Protein AF-A0A371HQR7-F1 (afdb_monomer_lite)

Foldseek 3Di:
DDDDDPDDDPDPDPPPPQQQQPQEPVPRDTRDYVVPDPVVVVVVVVVVVVVVVVVVVVVVVPPVPPDDPPVPPPPPPDDDDDDDDDDCPVVVVVVVVVVVVVVVVVVVVVVVVVVVVVVVVVVVVVVVVVVVVVVVVVVVVVVVVVVVVVVVVVVVVVVVCCVVVVVVVVVVVVVVVVVVVVVVVVVVVVVPDPPPDPPPDPDDDDDDDDDPPPPPDDDDDPVVPPDDDDDPDD

InterPro domains:
  IPR001878 Zinc finger, CCHC-type [PF00098] (23-39)
  IPR001878 Zinc finger, CCHC-type [PS50158] (24-39)
  IPR001878 Zinc finger, CCHC-type [SM00343] (23-39)
  IPR036875 Zinc finger, CCHC-type superfamily [SSF57756] (15-45)

Radius of gyration: 57.6 Å; chains: 1; bounding box: 99×55×179 Å

pLDDT: mean 71.67, std 20.22, range [35.31, 98.38]

Structure (mmCIF, N/CA/C/O backbone):
data_AF-A0A371HQR7-F1
#
_entry.id   AF-A0A371HQR7-F1
#
loop_
_atom_site.group_PDB
_atom_site.id
_atom_site.type_symbol
_atom_site.label_atom_id
_atom_site.label_alt_id
_atom_site.label_comp_id
_atom_site.label_asym_id
_atom_site.label_entity_id
_atom_site.label_seq_id
_atom_site.pdbx_PDB_ins_code
_atom_site.Cartn_x
_atom_site.Cartn_y
_atom_site.Cartn_z
_atom_site.occupancy
_atom_site.B_iso_or_equiv
_atom_site.auth_seq_id
_atom_site.auth_comp_id
_atom_site.auth_asym_id
_atom_site.auth_atom_id
_atom_site.pdbx_PDB_model_num
ATOM 1 N N . MET A 1 1 ? 20.354 37.323 -38.228 1.00 37.28 1 MET A N 1
ATOM 2 C CA . MET A 1 1 ? 21.566 36.665 -37.708 1.00 37.28 1 MET A CA 1
ATOM 3 C C . MET A 1 1 ? 21.045 35.669 -36.701 1.00 37.28 1 MET A C 1
ATOM 5 O O . MET A 1 1 ? 20.590 36.078 -35.644 1.00 37.28 1 MET A O 1
ATOM 9 N N . GLU A 1 2 ? 20.887 34.430 -37.150 1.00 35.31 2 GLU A N 1
ATOM 10 C CA . GLU A 1 2 ? 20.323 33.328 -36.372 1.00 35.31 2 GLU A CA 1
ATOM 11 C C . GLU A 1 2 ? 21.482 32.410 -35.996 1.00 35.31 2 GLU A C 1
ATOM 13 O O . GLU A 1 2 ? 22.234 32.001 -36.882 1.00 35.31 2 GLU A O 1
ATOM 18 N N . ASP A 1 3 ? 21.626 32.127 -34.701 1.00 41.78 3 ASP A N 1
ATOM 19 C CA . ASP A 1 3 ? 22.526 31.095 -34.192 1.00 41.78 3 ASP A CA 1
ATOM 20 C C . ASP A 1 3 ? 21.729 29.792 -33.979 1.00 41.78 3 ASP A C 1
ATOM 22 O O . ASP A 1 3 ? 20.646 29.839 -33.381 1.00 41.78 3 ASP A O 1
ATOM 26 N N . PRO A 1 4 ? 22.216 28.630 -34.462 1.00 54.72 4 PRO A N 1
ATOM 27 C CA . PRO A 1 4 ? 21.464 27.387 -34.496 1.00 54.72 4 PRO A CA 1
ATOM 28 C C . PRO A 1 4 ? 21.965 26.429 -33.411 1.00 54.72 4 PRO A C 1
ATOM 30 O O . PRO A 1 4 ? 22.827 25.602 -33.672 1.00 54.72 4 PRO A O 1
ATOM 33 N N . ASP A 1 5 ? 21.433 26.514 -32.195 1.00 45.81 5 ASP A N 1
ATOM 34 C CA . ASP A 1 5 ? 21.379 25.333 -31.324 1.00 45.81 5 ASP A CA 1
ATOM 35 C C . ASP A 1 5 ? 20.397 25.549 -30.169 1.00 45.81 5 ASP A C 1
ATOM 37 O O . ASP A 1 5 ? 20.661 26.234 -29.179 1.00 45.81 5 ASP A O 1
ATOM 41 N N . GLY A 1 6 ? 19.209 24.962 -30.322 1.00 53.94 6 GLY A N 1
ATOM 42 C CA . GLY A 1 6 ? 18.125 24.978 -29.346 1.00 53.94 6 GLY A CA 1
ATOM 43 C C . GLY A 1 6 ? 18.426 24.096 -28.138 1.00 53.94 6 GLY A C 1
ATOM 44 O O . GLY A 1 6 ? 17.820 23.039 -27.970 1.00 53.94 6 GLY A O 1
ATOM 45 N N . ARG A 1 7 ? 19.338 24.541 -27.269 1.00 42.75 7 ARG A N 1
ATOM 46 C CA . ARG A 1 7 ? 19.639 23.881 -25.994 1.00 42.75 7 ARG A CA 1
ATOM 47 C C . ARG A 1 7 ? 19.102 24.711 -24.831 1.00 42.75 7 ARG A C 1
ATOM 49 O O . ARG A 1 7 ? 19.708 25.690 -24.411 1.00 42.75 7 ARG A O 1
ATOM 56 N N . VAL A 1 8 ? 17.952 24.304 -24.295 1.00 43.06 8 VAL A N 1
ATOM 57 C CA . VAL A 1 8 ? 17.432 24.830 -23.025 1.00 43.06 8 VAL A CA 1
ATOM 58 C C . VAL A 1 8 ? 18.213 24.180 -21.884 1.00 43.06 8 VAL A C 1
ATOM 60 O O . VAL A 1 8 ? 18.021 23.006 -21.570 1.00 43.06 8 VAL A O 1
ATOM 63 N N . THR A 1 9 ? 19.107 24.940 -21.260 1.00 40.62 9 THR A N 1
ATOM 64 C CA . THR A 1 9 ? 19.700 24.623 -19.960 1.00 40.62 9 THR A CA 1
ATOM 65 C C . THR A 1 9 ? 18.662 24.879 -18.866 1.00 40.62 9 THR A C 1
ATOM 67 O O . THR A 1 9 ? 18.277 26.016 -18.607 1.00 40.62 9 THR A O 1
ATOM 70 N N . ILE A 1 10 ? 18.177 23.821 -18.207 1.00 45.78 10 ILE A N 1
ATOM 71 C CA . ILE A 1 10 ? 17.377 23.965 -16.983 1.00 45.78 10 ILE A CA 1
ATOM 72 C C . ILE A 1 10 ? 18.353 24.126 -15.816 1.00 45.78 10 ILE A C 1
ATOM 74 O O . ILE A 1 10 ? 18.787 23.156 -15.196 1.00 45.78 10 ILE A O 1
ATOM 78 N N . GLU A 1 11 ? 18.717 25.374 -15.533 1.00 41.12 11 GLU A N 1
ATOM 79 C CA . GLU A 1 11 ? 19.330 25.753 -14.265 1.00 41.12 11 GLU A CA 1
ATOM 80 C C . GLU A 1 11 ? 18.273 25.659 -13.156 1.00 41.12 11 GLU A C 1
ATOM 82 O O . GLU A 1 11 ? 17.331 26.452 -13.084 1.00 41.12 11 GLU A O 1
ATOM 87 N N . ASN A 1 12 ? 18.428 24.673 -12.270 1.00 42.72 12 ASN A N 1
ATOM 88 C CA . ASN A 1 12 ? 17.653 24.561 -11.038 1.00 42.72 12 ASN A CA 1
ATOM 89 C C . ASN A 1 12 ? 18.088 25.648 -10.041 1.00 42.72 12 ASN A C 1
ATOM 91 O O . ASN A 1 12 ? 18.810 25.386 -9.081 1.00 42.72 12 ASN A O 1
ATOM 95 N N . SER A 1 13 ? 17.616 26.873 -10.259 1.00 41.25 13 SER A N 1
ATOM 96 C CA . SER A 1 13 ? 17.442 27.851 -9.186 1.00 41.25 13 SER A CA 1
ATOM 97 C C . SER A 1 13 ? 16.097 27.587 -8.493 1.00 41.25 13 SER A C 1
ATOM 99 O O . SER A 1 13 ? 15.128 27.209 -9.163 1.00 41.25 13 SER A O 1
ATOM 101 N N . PRO A 1 14 ? 15.974 27.760 -7.162 1.00 43.34 14 PRO A N 1
ATOM 102 C CA . PRO A 1 14 ? 14.679 27.716 -6.503 1.00 43.34 14 PRO A CA 1
ATOM 103 C C . PRO A 1 14 ? 13.919 28.979 -6.910 1.00 43.34 14 PRO A C 1
ATOM 105 O O . PRO A 1 14 ? 13.964 30.001 -6.229 1.00 43.34 14 PRO A O 1
ATOM 108 N N . GLN A 1 15 ? 13.248 28.922 -8.062 1.00 43.84 15 GLN A N 1
ATOM 109 C CA . GLN A 1 15 ? 12.326 29.963 -8.476 1.00 43.84 15 GLN A CA 1
ATOM 110 C C . GLN A 1 15 ? 11.307 30.135 -7.353 1.00 43.84 15 GLN A C 1
ATOM 112 O O . GLN A 1 15 ? 10.571 29.205 -7.006 1.00 43.84 15 GLN A O 1
ATOM 117 N N . VAL A 1 16 ? 11.279 31.333 -6.773 1.00 56.19 16 VAL A N 1
ATOM 118 C CA . VAL A 1 16 ? 10.179 31.800 -5.937 1.00 56.19 16 VAL A CA 1
ATOM 119 C C . VAL A 1 16 ? 8.967 31.847 -6.860 1.00 56.19 16 VAL A C 1
ATOM 121 O O . VAL A 1 16 ? 8.720 32.840 -7.535 1.00 56.19 16 VAL A O 1
ATOM 124 N N . LYS A 1 17 ? 8.273 30.710 -6.981 1.00 63.00 17 LYS A N 1
ATOM 125 C CA . LYS A 1 17 ? 7.063 30.592 -7.790 1.00 63.00 17 LYS A CA 1
ATOM 126 C C . LYS A 1 17 ? 6.093 31.637 -7.275 1.00 63.00 17 LYS A C 1
ATOM 128 O O . LYS A 1 17 ? 5.805 31.653 -6.078 1.00 63.00 17 LYS A O 1
ATOM 133 N N . ASP A 1 18 ? 5.637 32.505 -8.166 1.00 69.06 18 ASP A N 1
ATOM 134 C CA . ASP A 1 18 ? 4.692 33.558 -7.839 1.00 69.06 18 ASP A CA 1
ATOM 135 C C . ASP A 1 18 ? 3.416 32.931 -7.249 1.00 69.06 18 ASP A C 1
ATOM 137 O O . ASP A 1 18 ? 2.583 32.353 -7.947 1.00 69.06 18 ASP A O 1
ATOM 141 N N . LYS A 1 19 ? 3.300 32.970 -5.915 1.00 74.31 19 LYS A N 1
ATOM 142 C CA . LYS A 1 19 ? 2.174 32.380 -5.178 1.00 74.31 19 LYS A CA 1
ATOM 143 C C . LYS A 1 19 ? 0.913 33.243 -5.296 1.00 74.31 19 LYS A C 1
ATOM 145 O O . LYS A 1 19 ? -0.124 32.851 -4.760 1.00 74.31 19 LYS A O 1
ATOM 150 N N . SER A 1 20 ? 0.975 34.393 -5.979 1.00 72.88 20 SER A N 1
ATOM 151 C CA . SER A 1 20 ? -0.141 35.336 -6.136 1.00 72.88 20 SER A CA 1
ATOM 152 C C . SER A 1 20 ? -1.384 34.704 -6.774 1.00 72.88 20 SER A C 1
ATOM 154 O O . SER A 1 20 ? -2.501 35.104 -6.453 1.00 72.88 20 SER A O 1
ATOM 156 N N . GLN A 1 21 ? -1.214 33.663 -7.596 1.00 77.62 21 GLN A N 1
ATOM 157 C CA . GLN A 1 21 ? -2.313 32.927 -8.233 1.00 77.62 21 GLN A CA 1
ATOM 158 C C . GLN A 1 21 ? -2.814 31.720 -7.419 1.00 77.62 21 GLN A C 1
ATOM 160 O O . GLN A 1 21 ? -3.846 31.135 -7.745 1.00 77.62 21 GLN A O 1
ATOM 165 N N . VAL A 1 22 ? -2.115 31.323 -6.351 1.00 85.50 22 VAL A N 1
ATOM 166 C CA . VAL A 1 22 ? -2.488 30.150 -5.548 1.00 85.50 22 VAL A CA 1
ATOM 167 C C . VAL A 1 22 ? -3.607 30.521 -4.583 1.00 85.50 22 VAL A C 1
ATOM 169 O O . VAL A 1 22 ? -3.381 31.279 -3.641 1.00 85.50 22 VAL A O 1
ATOM 172 N N . VAL A 1 23 ? -4.798 29.949 -4.777 1.00 88.06 23 VAL A N 1
ATOM 173 C CA . VAL A 1 23 ? -5.938 30.100 -3.860 1.00 88.06 23 VAL A CA 1
ATOM 174 C C . VAL A 1 23 ? -5.928 28.989 -2.815 1.00 88.06 23 VAL A C 1
ATOM 176 O O . VAL A 1 23 ? -5.994 27.802 -3.130 1.00 88.06 23 VAL A O 1
ATOM 179 N N . CYS A 1 24 ? -5.890 29.368 -1.542 1.00 89.94 24 CYS A N 1
ATOM 180 C CA . CYS A 1 24 ? -6.036 28.437 -0.436 1.00 89.94 24 CYS A CA 1
ATOM 181 C C . CYS A 1 24 ? -7.485 27.944 -0.330 1.00 89.94 24 CYS A C 1
ATOM 183 O O . CYS A 1 24 ? -8.391 28.734 -0.074 1.00 89.94 24 CYS A O 1
ATOM 185 N N . TYR A 1 25 ? -7.704 26.634 -0.444 1.00 86.12 25 TYR A N 1
ATOM 186 C CA . TYR A 1 25 ? -9.041 26.030 -0.363 1.00 86.12 25 TYR A CA 1
ATOM 187 C C . TYR A 1 25 ? -9.740 26.209 0.998 1.00 86.12 25 TYR A C 1
ATOM 189 O O . TYR A 1 25 ? -10.965 26.241 1.041 1.00 86.12 25 TYR A O 1
ATOM 197 N N . GLU A 1 26 ? -8.990 26.378 2.095 1.00 86.44 26 GLU A N 1
ATOM 198 C CA . GLU A 1 26 ? -9.558 26.514 3.451 1.00 86.44 26 GLU A CA 1
ATOM 199 C C . GLU A 1 26 ? -10.088 27.923 3.740 1.00 86.44 26 GLU A C 1
ATOM 201 O O . GLU A 1 26 ? -11.159 28.092 4.315 1.00 86.44 26 GLU A O 1
ATOM 206 N N . CYS A 1 27 ? -9.349 28.965 3.342 1.00 88.50 27 CYS A N 1
ATOM 207 C CA . CYS A 1 27 ? -9.735 30.355 3.620 1.00 88.50 27 CYS A CA 1
ATOM 208 C C . CYS A 1 27 ? -10.154 31.152 2.379 1.00 88.50 27 CYS A C 1
ATOM 210 O O . CYS A 1 27 ? -10.529 32.316 2.509 1.00 88.50 27 CYS A O 1
ATOM 212 N N . LYS A 1 28 ? -10.080 30.538 1.190 1.00 87.69 28 LYS A N 1
ATOM 213 C CA . LYS A 1 28 ? -10.392 31.125 -0.124 1.00 87.69 28 LYS A CA 1
ATOM 214 C C . LYS A 1 28 ? -9.585 32.391 -0.457 1.00 87.69 28 LYS A C 1
ATOM 216 O O . LYS A 1 28 ? -10.016 33.202 -1.270 1.00 87.69 28 LYS A O 1
ATOM 221 N N . LYS A 1 29 ? -8.414 32.577 0.167 1.00 87.75 29 LYS A N 1
ATOM 222 C CA . LYS A 1 29 ? -7.501 33.705 -0.094 1.00 87.75 29 LYS A CA 1
ATOM 223 C C . LYS A 1 29 ? -6.323 33.271 -0.960 1.00 87.75 29 LYS A C 1
ATOM 225 O O . LYS A 1 29 ? -5.862 32.137 -0.853 1.00 87.75 29 LYS A O 1
ATOM 230 N N . HIS A 1 30 ? -5.836 34.200 -1.774 1.00 87.56 30 HIS A N 1
ATOM 231 C CA . HIS A 1 30 ? -4.667 34.013 -2.627 1.00 87.56 30 HIS A CA 1
ATOM 232 C C . HIS A 1 30 ? -3.356 34.071 -1.815 1.00 87.56 30 HIS A C 1
ATOM 234 O O . HIS A 1 30 ? -3.351 34.516 -0.661 1.00 87.56 30 HIS A O 1
ATOM 240 N N . GLY A 1 31 ? -2.236 33.650 -2.408 1.00 85.75 31 GLY A N 1
ATOM 241 C CA . GLY A 1 31 ? -0.891 33.903 -1.879 1.00 85.75 31 GLY A CA 1
ATOM 242 C C . GLY A 1 31 ? -0.274 32.789 -1.031 1.00 85.75 31 GLY A C 1
ATOM 243 O O . GLY A 1 31 ? 0.887 32.912 -0.648 1.00 85.75 31 GLY A O 1
ATOM 244 N N . HIS A 1 32 ? -1.004 31.713 -0.717 1.00 86.94 32 HIS A N 1
ATOM 245 C CA . HIS A 1 32 ? -0.480 30.617 0.105 1.00 86.94 32 HIS A CA 1
ATOM 246 C C . HIS A 1 32 ? -1.165 29.279 -0.180 1.00 86.94 32 HIS A C 1
ATOM 248 O O . HIS A 1 32 ? -2.336 29.212 -0.554 1.00 86.94 32 HIS A O 1
ATOM 254 N N . PHE A 1 33 ? -0.434 28.192 0.056 1.00 85.50 33 PHE A N 1
ATOM 255 C CA . PHE A 1 33 ? -0.979 26.840 -0.021 1.00 85.50 33 PHE A CA 1
ATOM 256 C C . PHE A 1 33 ? -1.755 26.474 1.247 1.00 85.50 33 PHE A C 1
ATOM 258 O O . PHE A 1 33 ? -1.547 27.058 2.310 1.00 85.50 33 PHE A O 1
ATOM 265 N N . LYS A 1 34 ? -2.607 25.442 1.164 1.00 83.12 34 LYS A N 1
ATOM 266 C CA . LYS A 1 34 ? -3.409 24.946 2.299 1.00 83.12 34 LYS A CA 1
ATOM 267 C C . LYS A 1 34 ? -2.574 24.767 3.573 1.00 83.12 34 LYS A C 1
ATOM 269 O O . LYS A 1 34 ? -2.989 25.241 4.619 1.00 83.12 34 LYS A O 1
ATOM 274 N N . TYR A 1 35 ? -1.384 24.169 3.493 1.00 81.44 35 TYR A N 1
ATOM 275 C CA . TYR A 1 35 ? -0.532 23.902 4.661 1.00 81.44 35 TYR A CA 1
ATOM 276 C C . TYR A 1 35 ? 0.083 25.162 5.312 1.00 81.44 35 TYR A C 1
ATOM 278 O O . TYR A 1 35 ? 0.460 25.106 6.481 1.00 81.44 35 TYR A O 1
ATOM 286 N N . GLU A 1 36 ? 0.140 26.288 4.593 1.00 84.25 36 GLU A N 1
ATOM 287 C CA . GLU A 1 36 ? 0.603 27.607 5.064 1.00 84.25 36 GLU A CA 1
ATOM 288 C C . GLU A 1 36 ? -0.555 28.468 5.613 1.00 84.25 36 GLU A C 1
ATOM 290 O O . GLU A 1 36 ? -0.350 29.615 6.004 1.00 84.25 36 GLU A O 1
ATOM 295 N N . CYS A 1 37 ? -1.792 27.953 5.634 1.00 85.81 37 CYS A N 1
ATOM 296 C CA . CYS A 1 37 ? -2.960 28.750 5.994 1.00 85.81 37 CYS A CA 1
ATOM 297 C C . CYS A 1 37 ? -2.959 29.156 7.482 1.00 85.81 37 CYS A C 1
ATOM 299 O O . CYS A 1 37 ? -3.024 28.280 8.353 1.00 85.81 37 CYS A O 1
ATOM 301 N N . PRO A 1 38 ? -3.013 30.464 7.810 1.00 81.75 38 PRO A N 1
ATOM 302 C CA . PRO A 1 38 ? -3.043 30.934 9.199 1.00 81.75 38 PRO A CA 1
ATOM 303 C C . PRO A 1 38 ? -4.240 30.409 10.009 1.00 81.75 38 PRO A C 1
ATOM 305 O O . PRO A 1 38 ? -4.173 30.310 11.237 1.00 81.75 38 PRO A O 1
ATOM 308 N N . SER A 1 39 ? -5.347 30.068 9.340 1.00 72.94 39 SER A N 1
ATOM 309 C CA . SER A 1 39 ? -6.524 29.468 9.980 1.00 72.94 39 SER A CA 1
ATOM 310 C C . SER A 1 39 ? -6.225 28.072 10.538 1.00 72.94 39 SER A C 1
ATOM 312 O O . SER A 1 39 ? -6.613 27.784 11.670 1.00 72.94 39 SER A O 1
ATOM 314 N N . LEU A 1 40 ? -5.443 27.255 9.819 1.00 70.19 40 LEU A N 1
ATOM 315 C CA . LEU A 1 40 ? -5.045 25.918 10.278 1.00 70.19 40 LEU A CA 1
ATOM 316 C C . LEU A 1 40 ? -4.107 25.979 11.485 1.00 70.19 40 LEU A C 1
ATOM 318 O O . LEU A 1 40 ? -4.158 25.123 12.368 1.00 70.19 40 LEU A O 1
ATOM 322 N N . GLU A 1 41 ? -3.250 26.998 11.569 1.00 67.25 41 GLU A N 1
ATOM 323 C CA . GLU A 1 41 ? -2.361 27.158 12.721 1.00 67.25 41 GLU A CA 1
ATOM 324 C C . GLU A 1 41 ? -3.146 27.478 14.007 1.00 67.25 41 GLU A C 1
ATOM 326 O O . GLU A 1 41 ? -2.821 26.978 15.090 1.00 67.25 41 GLU A O 1
ATOM 331 N N . LYS A 1 42 ? -4.225 28.265 13.896 1.00 66.56 42 LYS A N 1
ATOM 332 C CA . LYS A 1 42 ? -5.120 28.574 15.024 1.00 66.56 42 LYS A CA 1
ATOM 333 C C . LYS A 1 42 ? -5.911 27.347 15.484 1.00 66.56 42 LYS A C 1
ATOM 335 O O . LYS A 1 42 ? -6.103 27.186 16.690 1.00 66.56 42 LYS A O 1
ATOM 340 N N . GLU A 1 43 ? -6.328 26.473 14.573 1.00 67.31 43 GLU A N 1
ATOM 341 C CA . GLU A 1 43 ? -7.007 25.214 14.910 1.00 67.31 43 GLU A CA 1
ATOM 342 C C . GLU A 1 43 ? -6.067 24.224 15.599 1.00 67.31 43 GLU A C 1
ATOM 344 O O . GLU A 1 43 ? -6.374 23.772 16.702 1.00 67.31 43 GLU A O 1
ATOM 349 N N . LYS A 1 44 ? -4.857 24.018 15.060 1.00 68.31 44 LYS A N 1
ATOM 350 C CA . LYS A 1 44 ? -3.820 23.185 15.696 1.00 68.31 44 LYS A CA 1
ATOM 351 C C . LYS A 1 44 ? -3.472 23.666 17.109 1.00 68.31 44 LYS A C 1
ATOM 353 O O . LYS A 1 44 ? -3.262 22.857 18.013 1.00 68.31 44 LYS A O 1
ATOM 358 N N . LYS A 1 45 ? -3.423 24.985 17.343 1.00 65.75 45 LYS A N 1
ATOM 359 C CA . LYS A 1 45 ? -3.199 25.560 18.686 1.00 65.75 45 LYS A CA 1
ATOM 360 C C . LYS A 1 45 ? -4.384 25.319 19.632 1.00 65.75 45 LYS A C 1
ATOM 362 O O . LYS A 1 45 ? -4.158 25.053 20.812 1.00 65.75 45 LYS A O 1
ATOM 367 N N . LYS A 1 46 ? -5.630 25.390 19.149 1.00 67.50 46 LYS A N 1
ATOM 368 C CA . LYS A 1 46 ? -6.833 25.078 19.947 1.00 67.50 46 LYS A CA 1
ATOM 369 C C . LYS A 1 46 ? -6.905 23.593 20.305 1.00 67.50 46 LYS A C 1
ATOM 371 O O . LYS A 1 46 ? -7.229 23.264 21.441 1.00 67.50 46 LYS A O 1
ATOM 376 N N . GLU A 1 47 ? -6.554 22.716 19.375 1.00 64.88 47 GLU A N 1
ATOM 377 C CA . GLU A 1 47 ? -6.550 21.267 19.574 1.00 64.88 47 GLU A CA 1
ATOM 378 C C . GLU A 1 47 ? -5.471 20.833 20.576 1.00 64.88 47 GLU A C 1
ATOM 380 O O . GLU A 1 47 ? -5.775 20.150 21.552 1.00 64.88 47 GLU A O 1
ATOM 385 N N . LYS A 1 48 ? -4.244 21.364 20.455 1.00 67.44 48 LYS A N 1
ATOM 386 C CA . LYS A 1 48 ? -3.182 21.158 21.459 1.00 67.44 48 LYS A CA 1
ATOM 387 C C . LYS A 1 48 ? -3.586 21.649 22.854 1.00 67.44 48 LYS A C 1
ATOM 389 O O . LYS A 1 48 ? -3.309 20.971 23.841 1.00 67.44 48 LYS A O 1
ATOM 394 N N . LYS A 1 49 ? -4.275 22.795 22.953 1.00 65.81 49 LYS A N 1
ATOM 395 C CA . LYS A 1 49 ? -4.808 23.301 24.232 1.00 65.81 49 LYS A CA 1
ATOM 396 C C . LYS A 1 49 ? -5.902 22.394 24.811 1.00 65.81 49 LYS A C 1
ATOM 398 O O . LYS A 1 49 ? -5.898 22.177 26.019 1.00 65.81 49 LYS A O 1
ATOM 403 N N . LYS A 1 50 ? -6.789 21.829 23.982 1.00 65.44 50 LYS A N 1
ATOM 404 C CA . LYS A 1 50 ? -7.792 20.837 24.418 1.00 65.44 50 LYS A CA 1
ATOM 405 C C . LYS A 1 50 ? -7.136 19.554 24.936 1.00 65.44 50 LYS A C 1
ATOM 407 O O . LYS A 1 50 ? -7.524 19.069 25.992 1.00 65.44 50 LYS A O 1
ATOM 412 N N . ILE A 1 51 ? -6.105 19.054 24.254 1.00 64.81 51 ILE A N 1
ATOM 413 C CA . ILE A 1 51 ? -5.353 17.862 24.680 1.00 64.81 51 ILE A CA 1
ATOM 414 C C . ILE A 1 51 ? -4.660 18.105 26.032 1.00 64.81 51 ILE A C 1
ATOM 416 O O . ILE A 1 51 ? -4.774 17.284 26.938 1.00 64.81 51 ILE A O 1
ATOM 420 N N . LEU A 1 52 ? -3.999 19.257 26.206 1.00 59.53 52 LEU A N 1
ATOM 421 C CA . LEU A 1 52 ? -3.360 19.642 27.474 1.00 59.53 52 LEU A CA 1
ATOM 422 C C . LEU A 1 52 ? -4.369 19.795 28.625 1.00 59.53 52 LEU A C 1
ATOM 424 O O . LEU A 1 52 ? -4.102 19.347 29.739 1.00 59.53 52 LEU A O 1
ATOM 428 N N . PHE A 1 53 ? -5.535 20.390 28.361 1.00 58.44 53 PHE A N 1
ATOM 429 C CA . PHE A 1 53 ? -6.593 20.561 29.360 1.00 58.44 53 PHE A CA 1
ATOM 430 C C . PHE A 1 53 ? -7.229 19.222 29.770 1.00 58.44 53 PHE A C 1
ATOM 432 O O . PHE A 1 53 ? -7.435 18.976 30.958 1.00 58.44 53 PHE A O 1
ATOM 439 N N . ASN A 1 54 ? -7.460 18.321 28.812 1.00 58.94 54 ASN A N 1
ATOM 440 C CA . ASN A 1 54 ? -8.007 16.990 29.079 1.00 58.94 54 ASN A CA 1
ATOM 441 C C . ASN A 1 54 ? -7.005 16.094 29.822 1.00 58.94 54 ASN A C 1
ATOM 443 O O . ASN A 1 54 ? -7.400 15.368 30.729 1.00 58.94 54 ASN A O 1
ATOM 447 N N . LYS A 1 55 ? -5.702 16.201 29.519 1.00 57.75 55 LYS A N 1
ATOM 448 C CA . LYS A 1 55 ? -4.649 15.483 30.256 1.00 57.75 55 LYS A CA 1
ATOM 449 C C . LYS A 1 55 ? -4.557 15.945 31.715 1.00 57.75 55 LYS A C 1
ATOM 451 O O . LYS A 1 55 ? -4.388 15.116 32.600 1.00 57.75 55 LYS A O 1
ATOM 456 N N . LYS A 1 56 ? -4.734 17.248 31.978 1.00 53.28 56 LYS A N 1
ATOM 457 C CA . LYS A 1 56 ? -4.763 17.801 33.344 1.00 53.28 56 LYS A CA 1
ATOM 458 C C . LYS A 1 56 ? -6.003 17.359 34.135 1.00 53.28 56 LYS A C 1
ATOM 460 O O . LYS A 1 56 ? -5.884 17.125 35.329 1.00 53.28 56 LYS A O 1
ATOM 465 N N . LYS A 1 57 ? -7.161 17.189 33.481 1.00 55.78 57 LYS A N 1
ATOM 466 C CA . LYS A 1 57 ? -8.367 16.614 34.109 1.00 55.78 57 LYS A CA 1
ATOM 467 C C . LYS A 1 57 ? -8.242 15.112 34.388 1.00 55.78 57 LYS A C 1
ATOM 469 O O . LYS A 1 57 ? -8.650 14.673 35.451 1.00 55.78 57 LYS A O 1
ATOM 474 N N . GLY A 1 58 ? -7.639 14.346 33.476 1.00 56.66 58 GLY A N 1
ATOM 475 C CA . GLY A 1 58 ? -7.421 12.906 33.666 1.00 56.66 58 GLY A CA 1
ATOM 476 C C . GLY A 1 58 ? -6.453 12.566 34.806 1.00 56.66 58 GLY A C 1
ATOM 477 O O . GLY A 1 58 ? -6.614 11.536 35.441 1.00 56.66 58 GLY A O 1
ATOM 478 N N . LEU A 1 59 ? -5.489 13.446 35.101 1.00 56.69 59 LEU A N 1
ATOM 479 C CA . LEU A 1 59 ? -4.541 13.284 36.214 1.00 56.69 59 LEU A CA 1
ATOM 480 C C . LEU A 1 59 ? -5.123 13.642 37.593 1.00 56.69 59 LEU A C 1
ATOM 482 O O . LEU A 1 59 ? -4.550 13.250 38.601 1.00 56.69 59 LEU A O 1
ATOM 486 N N . MET A 1 60 ? -6.233 14.385 37.648 1.00 52.25 60 MET A N 1
ATOM 487 C CA . MET A 1 60 ? -6.850 14.827 38.908 1.00 52.25 60 MET A CA 1
ATOM 488 C C . MET A 1 60 ? -7.887 13.822 39.437 1.00 52.25 60 MET A C 1
ATOM 490 O O . MET A 1 60 ? -8.216 13.855 40.612 1.00 52.25 60 MET A O 1
ATOM 494 N N . ALA A 1 61 ? -8.353 12.900 38.586 1.00 53.66 61 ALA A N 1
ATOM 495 C CA . ALA A 1 61 ? -9.355 11.884 38.922 1.00 53.66 61 ALA A CA 1
ATOM 496 C C . ALA A 1 61 ? -8.779 10.622 39.596 1.00 53.66 61 ALA A C 1
ATOM 498 O O . ALA A 1 61 ? -9.534 9.740 39.972 1.00 53.66 61 ALA A O 1
ATOM 499 N N . THR A 1 62 ? -7.455 10.515 39.736 1.00 50.44 62 THR A N 1
ATOM 500 C CA . THR A 1 62 ? -6.775 9.353 40.344 1.00 50.44 62 THR A CA 1
ATOM 501 C C . THR A 1 62 ? -6.126 9.669 41.696 1.00 50.44 62 THR A C 1
ATOM 503 O O . THR A 1 62 ? -5.281 8.906 42.146 1.00 50.44 62 THR A O 1
ATOM 506 N N . TRP A 1 63 ? -6.450 10.810 42.317 1.00 47.06 63 TRP A N 1
ATOM 507 C CA . TRP A 1 63 ? -5.830 11.264 43.576 1.00 47.06 63 TRP A CA 1
ATOM 508 C C . TRP A 1 63 ? -6.815 11.535 44.724 1.00 47.06 63 TRP A C 1
ATOM 510 O O . TRP A 1 63 ? -6.363 11.874 45.811 1.00 47.06 63 TRP A O 1
ATOM 520 N N . GLU A 1 64 ? -8.124 11.362 44.519 1.00 45.44 64 GLU A N 1
ATOM 521 C CA . GLU A 1 64 ? -9.116 11.414 45.614 1.00 45.44 64 GLU A CA 1
ATOM 522 C C . GLU A 1 64 ? -9.486 10.019 46.162 1.00 45.44 64 GLU A C 1
ATOM 524 O O . GLU A 1 64 ? -10.197 9.940 47.154 1.00 45.44 64 GLU A O 1
ATOM 529 N N . ASP A 1 65 ? -8.927 8.938 45.598 1.00 52.41 65 ASP A N 1
ATOM 530 C CA . ASP A 1 65 ? -9.158 7.544 46.023 1.00 52.41 65 ASP A CA 1
ATOM 531 C C . ASP A 1 65 ? -7.929 6.925 46.719 1.00 52.41 65 ASP A C 1
ATOM 533 O O . ASP A 1 65 ? -7.440 5.868 46.316 1.00 52.41 65 ASP A O 1
ATOM 537 N N . LEU A 1 66 ? -7.392 7.574 47.756 1.00 52.25 66 LEU A N 1
ATOM 538 C CA . LEU A 1 66 ? -6.494 6.890 48.693 1.00 52.25 66 LEU A CA 1
ATOM 539 C C . LEU A 1 66 ? -6.973 7.065 50.140 1.00 52.25 66 LEU A C 1
ATOM 541 O O . LEU A 1 66 ? -6.844 8.133 50.736 1.00 52.25 66 LEU A O 1
ATOM 545 N N . ASP A 1 67 ? -7.482 5.931 50.628 1.00 53.06 67 ASP A N 1
ATOM 546 C CA . ASP A 1 67 ? -7.637 5.451 52.003 1.00 53.06 67 ASP A CA 1
ATOM 547 C C . ASP A 1 67 ? -8.813 5.988 52.837 1.00 53.06 67 ASP A C 1
ATOM 549 O O . ASP A 1 67 ? -8.650 6.791 53.753 1.00 53.06 67 ASP A O 1
ATOM 553 N N . LEU A 1 68 ? -10.000 5.414 52.596 1.00 47.75 68 LEU A N 1
ATOM 554 C CA . LEU A 1 68 ? -11.040 5.258 53.621 1.00 47.75 68 LEU A CA 1
ATOM 555 C C . LEU A 1 68 ? -11.227 3.767 53.936 1.00 47.75 68 LEU A C 1
ATOM 557 O O . LEU A 1 68 ? -12.214 3.143 53.551 1.00 47.75 68 LEU A O 1
ATOM 561 N N . ASP A 1 69 ? -10.252 3.203 54.649 1.00 52.84 69 ASP A N 1
ATOM 562 C CA . ASP A 1 69 ? -10.429 1.977 55.433 1.00 52.84 69 ASP A CA 1
ATOM 563 C C . ASP A 1 69 ? -11.385 2.290 56.600 1.00 52.84 69 ASP A C 1
ATOM 565 O O . ASP A 1 69 ? -10.972 2.595 57.715 1.00 52.84 69 ASP A O 1
ATOM 569 N N . GLU A 1 70 ? -12.692 2.274 56.339 1.00 54.19 70 GLU A N 1
ATOM 570 C CA . GLU A 1 70 ? -13.719 2.460 57.374 1.00 54.19 70 GLU A CA 1
ATOM 571 C C . GLU A 1 70 ? -14.989 1.647 57.072 1.00 54.19 70 GLU A C 1
ATOM 573 O O . GLU A 1 70 ? -16.118 2.041 57.353 1.00 54.19 70 GLU A O 1
ATOM 578 N N . GLU A 1 71 ? -14.815 0.439 56.532 1.00 51.94 71 GLU A N 1
ATOM 579 C CA . GLU A 1 71 ? -15.910 -0.483 56.193 1.00 51.94 71 GLU A CA 1
ATOM 580 C C . GLU A 1 71 ? -16.441 -1.300 57.399 1.00 51.94 71 GLU A C 1
ATOM 582 O O . GLU A 1 71 ? -16.881 -2.438 57.258 1.00 51.94 71 GLU A O 1
ATOM 587 N N . ALA A 1 72 ? -16.442 -0.744 58.619 1.00 50.31 72 ALA A N 1
ATOM 588 C CA . ALA A 1 72 ? -16.901 -1.483 59.809 1.00 50.31 72 ALA A CA 1
ATOM 589 C C . ALA A 1 72 ? -17.816 -0.728 60.794 1.00 50.31 72 ALA A C 1
ATOM 591 O O . ALA A 1 72 ? -18.218 -1.327 61.791 1.00 50.31 72 ALA A O 1
ATOM 592 N N . ASN A 1 73 ? -18.200 0.535 60.554 1.00 53.22 73 ASN A N 1
ATOM 593 C CA . ASN A 1 73 ? -18.853 1.346 61.603 1.00 53.22 73 ASN A CA 1
ATOM 594 C C . ASN A 1 73 ? -20.277 1.873 61.313 1.00 53.22 73 ASN A C 1
ATOM 596 O O . ASN A 1 73 ? -20.752 2.758 62.018 1.00 53.22 73 ASN A O 1
ATOM 600 N N . ILE A 1 74 ? -21.006 1.350 60.320 1.00 54.41 74 ILE A N 1
ATOM 601 C CA . ILE A 1 74 ? -22.348 1.886 59.973 1.00 54.41 74 ILE A CA 1
ATOM 602 C C . ILE A 1 74 ? -23.514 0.993 60.455 1.00 54.41 74 ILE A C 1
ATOM 604 O O . ILE A 1 74 ? -24.676 1.333 60.274 1.00 54.41 74 ILE A O 1
ATOM 608 N N . ASN A 1 75 ? -23.250 -0.103 61.176 1.00 48.84 75 ASN A N 1
ATOM 609 C CA . ASN A 1 75 ? -24.307 -1.006 61.674 1.00 48.84 75 ASN A CA 1
ATOM 610 C C . ASN A 1 75 ? -24.622 -0.908 63.183 1.00 48.84 75 ASN A C 1
ATOM 612 O O . ASN A 1 75 ? -25.231 -1.818 63.741 1.00 48.84 75 ASN A O 1
ATOM 616 N N . LEU A 1 76 ? -24.258 0.189 63.861 1.00 43.66 76 LEU A N 1
ATOM 617 C CA . LEU A 1 76 ? -24.380 0.306 65.328 1.00 43.66 76 LEU A CA 1
ATOM 618 C C . LEU A 1 76 ? -25.424 1.305 65.861 1.00 43.66 76 LEU A C 1
ATOM 620 O O . LEU A 1 76 ? -25.497 1.497 67.070 1.00 43.66 76 LEU A O 1
ATOM 624 N N . MET A 1 77 ? -26.274 1.907 65.019 1.00 53.28 77 MET A N 1
ATOM 625 C CA . MET A 1 77 ? -27.251 2.922 65.473 1.00 53.28 77 MET A CA 1
ATOM 626 C C . MET A 1 77 ? -28.732 2.540 65.325 1.00 53.28 77 MET A C 1
ATOM 628 O O . MET A 1 77 ? -29.592 3.412 65.390 1.00 53.28 77 MET A O 1
ATOM 632 N N . ALA A 1 78 ? -29.069 1.259 65.143 1.00 47.25 78 ALA A N 1
ATOM 633 C CA . ALA A 1 78 ? -30.470 0.862 64.942 1.00 47.25 78 ALA A CA 1
ATOM 634 C C . ALA A 1 78 ? -31.230 0.452 66.219 1.00 47.25 78 ALA A C 1
ATOM 636 O O . ALA A 1 78 ? -32.454 0.418 66.185 1.00 47.25 78 ALA A O 1
ATOM 637 N N . ASN A 1 79 ? -30.561 0.179 67.347 1.00 44.38 79 ASN A N 1
ATOM 638 C CA . ASN A 1 79 ? -31.229 -0.351 68.545 1.00 44.38 79 ASN A CA 1
ATOM 639 C C . ASN A 1 79 ? -30.829 0.395 69.829 1.00 44.38 79 ASN A C 1
ATOM 641 O O . ASN A 1 79 ? -30.180 -0.172 70.705 1.00 44.38 79 ASN A O 1
ATOM 645 N N . THR A 1 80 ? -31.254 1.648 69.981 1.00 39.91 80 THR A N 1
ATOM 646 C CA . THR A 1 80 ? -31.475 2.229 71.313 1.00 39.91 80 THR A CA 1
ATOM 647 C C . THR A 1 80 ? -32.948 2.589 71.445 1.00 39.91 80 THR A C 1
ATOM 649 O O . THR A 1 80 ? -33.462 3.550 70.882 1.00 39.91 80 THR A O 1
ATOM 652 N N . THR A 1 81 ? -33.643 1.718 72.165 1.00 49.12 81 THR A N 1
ATOM 653 C CA . THR A 1 81 ? -35.012 1.858 72.649 1.00 49.12 81 THR A CA 1
ATOM 654 C C . THR A 1 81 ? -35.212 3.210 73.332 1.00 49.12 81 THR A C 1
ATOM 656 O O . THR A 1 81 ? -34.687 3.436 74.421 1.00 49.12 81 THR A O 1
ATOM 659 N N . SER A 1 82 ? -35.986 4.091 72.701 1.00 42.19 82 SER A N 1
ATOM 660 C CA . SER A 1 82 ? -36.571 5.266 73.342 1.00 42.19 82 SER A CA 1
ATOM 661 C C . SER A 1 82 ? -38.035 4.950 73.637 1.00 42.19 82 SER A C 1
ATOM 663 O O . SER A 1 82 ? -38.869 4.950 72.733 1.00 42.19 82 SER A O 1
ATOM 665 N N . GLU A 1 83 ? -38.340 4.640 74.896 1.00 50.84 83 GLU A N 1
ATOM 666 C CA . GLU A 1 83 ? -39.695 4.760 75.438 1.00 50.84 83 GLU A CA 1
ATOM 667 C C . GLU A 1 83 ? -40.087 6.244 75.405 1.00 50.84 83 GLU A C 1
ATOM 669 O O . GLU A 1 83 ? -39.374 7.085 75.950 1.00 50.84 83 GLU A O 1
ATOM 674 N N . GLY A 1 84 ? -41.186 6.579 74.727 1.00 43.28 84 GLY A N 1
ATOM 675 C CA . GLY A 1 84 ? -41.667 7.958 74.642 1.00 43.28 84 GLY A CA 1
ATOM 676 C 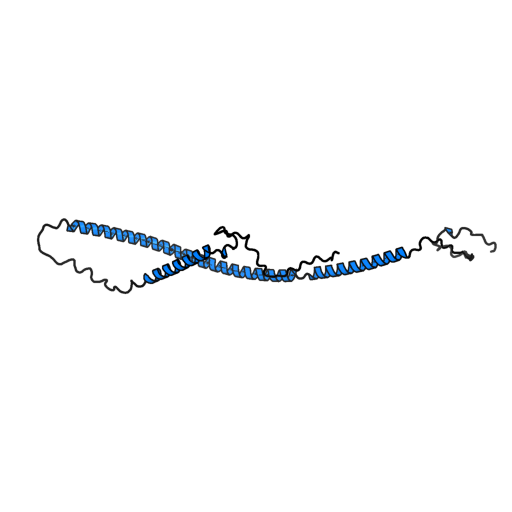C . GLY A 1 84 ? -42.643 8.197 73.493 1.00 43.28 84 GLY A C 1
ATOM 677 O O . GLY A 1 84 ? -42.226 8.537 72.395 1.00 43.28 84 GLY A O 1
ATOM 678 N N . GLU A 1 85 ? -43.926 8.029 73.813 1.00 44.59 85 GLU A N 1
ATOM 679 C CA . GLU A 1 85 ? -45.113 8.685 73.238 1.00 44.59 85 GLU A CA 1
ATOM 680 C C . GLU A 1 85 ? -45.460 8.469 71.746 1.00 44.59 85 GLU A C 1
ATOM 682 O O . GLU A 1 85 ? -44.791 8.878 70.796 1.00 44.59 85 GLU A O 1
ATOM 687 N N . GLU A 1 86 ? -46.607 7.810 71.575 1.00 53.69 86 GLU A N 1
ATOM 688 C CA . GLU A 1 86 ? -47.345 7.611 70.335 1.00 53.69 86 GLU A CA 1
ATOM 689 C C . GLU A 1 86 ? -47.903 8.948 69.827 1.00 53.69 86 GLU A C 1
ATOM 691 O O . GLU A 1 86 ? -48.735 9.539 70.499 1.00 53.69 86 GLU A O 1
ATOM 696 N N . ASP A 1 87 ? -47.444 9.404 68.652 1.00 50.22 87 ASP A N 1
ATOM 697 C CA . ASP A 1 87 ? -48.273 10.140 67.666 1.00 50.22 87 ASP A CA 1
ATOM 698 C C . ASP A 1 87 ? -47.559 10.449 66.323 1.00 50.22 87 ASP A C 1
ATOM 700 O O . ASP A 1 87 ? -48.196 10.860 65.356 1.00 50.22 87 ASP A O 1
ATOM 704 N N . ASN A 1 88 ? -46.261 10.146 66.163 1.00 52.25 88 ASN A N 1
ATOM 705 C CA . ASN A 1 88 ? -45.504 10.410 64.916 1.00 52.25 88 ASN A CA 1
ATOM 706 C C . ASN A 1 88 ? -45.206 9.178 64.030 1.00 52.25 88 ASN A C 1
ATOM 708 O O . ASN A 1 88 ? -44.367 9.220 63.130 1.00 52.25 88 ASN A O 1
ATOM 712 N N . LYS A 1 89 ? -45.906 8.057 64.230 1.00 51.44 89 LYS A N 1
ATOM 713 C CA . LYS A 1 89 ? -45.583 6.770 63.573 1.00 51.44 89 LYS A CA 1
ATOM 714 C C . LYS A 1 89 ? -45.887 6.725 62.063 1.00 51.44 89 LYS A C 1
ATOM 716 O O . LYS A 1 89 ? -45.354 5.877 61.354 1.00 51.44 89 LYS A O 1
ATOM 721 N N . LYS A 1 90 ? -46.730 7.635 61.556 1.00 51.00 90 LYS A N 1
ATOM 722 C CA . LYS A 1 90 ? -47.186 7.657 60.150 1.00 51.00 90 LYS A CA 1
ATOM 723 C C . LYS A 1 90 ? -46.229 8.381 59.196 1.00 51.00 90 LYS A C 1
ATOM 725 O O . LYS A 1 90 ? -46.205 8.058 58.014 1.00 51.00 90 LYS A O 1
ATOM 730 N N . VAL A 1 91 ? -45.444 9.332 59.701 1.00 52.25 91 VAL A N 1
ATOM 731 C CA . VAL A 1 91 ? -44.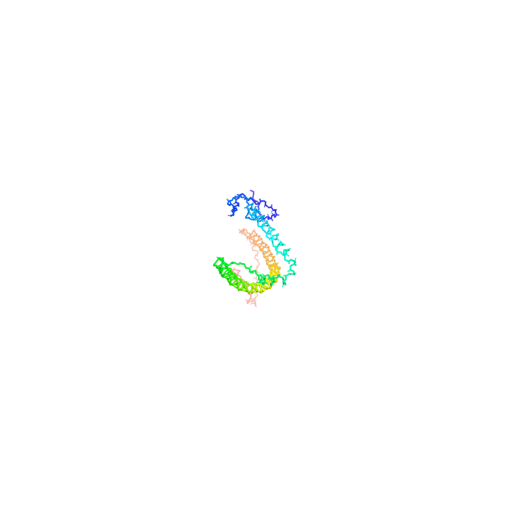488 10.113 58.893 1.00 52.25 91 VAL A CA 1
ATOM 732 C C . VAL A 1 91 ? -43.196 9.315 58.670 1.00 52.25 91 VAL A C 1
ATOM 734 O O . VAL A 1 91 ? -42.709 9.230 57.550 1.00 52.25 91 VAL A O 1
ATOM 737 N N . ILE A 1 92 ? -42.726 8.597 59.694 1.00 57.03 92 ILE A N 1
ATOM 738 C CA . ILE A 1 92 ? -41.471 7.823 59.664 1.00 57.03 92 ILE A CA 1
ATOM 739 C C . ILE A 1 92 ? -41.528 6.619 58.695 1.00 57.03 92 ILE A C 1
ATOM 741 O O . ILE A 1 92 ? -40.516 6.254 58.098 1.00 57.03 92 ILE A O 1
ATOM 745 N N . PHE A 1 93 ? -42.704 6.008 58.505 1.00 54.28 93 PHE A N 1
ATOM 746 C CA . PHE A 1 93 ? -42.884 4.816 57.657 1.00 54.28 93 PHE A CA 1
ATOM 747 C C . PHE A 1 93 ? -42.877 5.121 56.147 1.00 54.28 93 PHE A C 1
ATOM 749 O O . PHE A 1 93 ? -42.499 4.274 55.340 1.00 54.28 93 PHE A O 1
ATOM 756 N N . ASN A 1 94 ? -43.288 6.326 55.742 1.00 63.09 94 ASN A N 1
ATOM 757 C CA . ASN A 1 94 ? -43.292 6.708 54.327 1.00 63.09 94 ASN A CA 1
ATOM 758 C C . ASN A 1 94 ? -41.892 7.096 53.833 1.00 63.09 94 ASN A C 1
ATOM 760 O O . ASN A 1 94 ? -41.519 6.718 52.725 1.00 63.09 94 ASN A O 1
ATOM 764 N N . ASP A 1 95 ? -41.102 7.781 54.661 1.00 67.56 95 ASP A N 1
ATOM 765 C CA . ASP A 1 95 ? -39.749 8.212 54.292 1.00 67.56 95 ASP A CA 1
ATOM 766 C C . ASP A 1 95 ? -38.784 7.027 54.138 1.00 67.56 95 ASP A C 1
ATOM 768 O O . ASP A 1 95 ? -37.955 7.010 53.230 1.00 67.56 95 ASP A O 1
ATOM 772 N N . THR A 1 96 ? -38.940 5.982 54.957 1.00 76.50 96 THR A N 1
ATOM 773 C CA . THR A 1 96 ? -38.145 4.746 54.846 1.00 76.50 96 THR A CA 1
ATOM 774 C C . THR A 1 96 ? -38.467 3.948 53.581 1.00 76.50 96 THR A C 1
ATOM 776 O O . THR A 1 96 ? -37.550 3.464 52.919 1.00 76.50 96 THR A O 1
ATOM 779 N N . ASN A 1 97 ? -39.745 3.856 53.196 1.00 82.81 97 ASN A N 1
ATOM 780 C CA . ASN A 1 97 ? -40.144 3.203 51.945 1.00 82.81 97 ASN A CA 1
ATOM 781 C C . ASN A 1 97 ? -39.636 3.963 50.709 1.00 82.81 97 ASN A C 1
ATOM 783 O O . ASN A 1 97 ? -39.177 3.335 49.756 1.00 82.81 97 ASN A O 1
ATOM 787 N N . ASN A 1 98 ? -39.673 5.299 50.730 1.00 85.25 98 ASN A N 1
ATOM 788 C CA . ASN A 1 98 ? -39.141 6.123 49.642 1.00 85.25 98 ASN A CA 1
ATOM 789 C C . ASN A 1 98 ? -37.621 5.946 49.490 1.00 85.25 98 ASN A C 1
ATOM 791 O O . ASN A 1 98 ? -37.151 5.693 48.382 1.00 85.25 98 ASN A O 1
ATOM 795 N N . LEU A 1 99 ? -36.868 5.966 50.598 1.00 86.94 99 LEU A N 1
ATOM 796 C CA . LEU A 1 99 ? -35.425 5.690 50.586 1.00 86.94 99 LEU A CA 1
ATOM 797 C C . LEU A 1 99 ? -35.099 4.307 50.005 1.00 86.94 99 LEU A C 1
ATOM 799 O O . LEU A 1 99 ? -34.129 4.143 49.267 1.00 86.94 99 LEU A O 1
ATOM 803 N N . GLN A 1 100 ? -35.908 3.297 50.329 1.00 90.38 100 GLN A N 1
ATOM 804 C CA . GLN A 1 100 ? -35.708 1.942 49.825 1.00 90.38 100 GLN A CA 1
ATOM 805 C C . GLN A 1 100 ? -35.936 1.848 48.308 1.00 90.38 100 GLN A C 1
ATOM 807 O O . GLN A 1 100 ? -35.207 1.120 47.630 1.00 90.38 100 GLN A O 1
ATOM 812 N N . ILE A 1 101 ? -36.909 2.590 47.768 1.00 90.19 101 ILE A N 1
ATOM 813 C CA . ILE A 1 101 ? -37.165 2.676 46.323 1.00 90.19 101 ILE A CA 1
ATOM 814 C C . ILE A 1 101 ? -35.993 3.361 45.612 1.00 90.19 101 ILE A C 1
ATOM 816 O O . ILE A 1 101 ? -35.465 2.801 44.650 1.00 90.19 101 ILE A O 1
ATOM 820 N N . GLU A 1 102 ? -35.539 4.513 46.115 1.00 93.62 102 GLU A N 1
ATOM 821 C CA . GLU A 1 102 ? -34.395 5.241 45.548 1.00 93.62 102 GLU A CA 1
ATOM 822 C C . GLU A 1 102 ? -33.125 4.378 45.537 1.00 93.62 102 GLU A C 1
ATOM 824 O O . GLU A 1 102 ? -32.412 4.315 44.535 1.00 93.62 102 GLU A O 1
ATOM 829 N N . TYR A 1 103 ? -32.868 3.634 46.617 1.00 91.81 103 TYR A N 1
ATOM 830 C CA . TYR A 1 103 ? -31.720 2.731 46.692 1.00 91.81 103 TYR A CA 1
ATOM 831 C C . TYR A 1 103 ? -31.786 1.599 45.654 1.00 91.81 103 TYR A C 1
ATOM 833 O O . TYR A 1 103 ? -30.791 1.305 44.988 1.00 91.81 103 TYR A O 1
ATOM 841 N N . GLN A 1 104 ? -32.955 0.976 45.469 1.00 94.38 104 GLN A N 1
ATOM 842 C CA . GLN A 1 104 ? -33.145 -0.064 44.449 1.00 94.38 104 GLN A CA 1
ATOM 843 C C . GLN A 1 104 ? -32.962 0.482 43.027 1.00 94.38 104 GLN A C 1
ATOM 845 O O . GLN A 1 104 ? -32.364 -0.182 42.177 1.00 94.38 104 GLN A O 1
ATOM 850 N N . GLU A 1 105 ? -33.426 1.704 42.766 1.00 95.88 105 GLU A N 1
ATOM 851 C CA . GLU A 1 105 ? -33.238 2.365 41.476 1.00 95.88 105 GLU A CA 1
ATOM 852 C C . GLU A 1 105 ? -31.755 2.662 41.207 1.00 95.88 105 GLU A C 1
ATOM 854 O O . GLU A 1 105 ? -31.250 2.367 40.122 1.00 95.88 105 GLU A O 1
ATOM 859 N N . ILE A 1 106 ? -31.017 3.141 42.214 1.00 95.94 106 ILE A N 1
ATOM 860 C CA . ILE A 1 106 ? -29.563 3.342 42.134 1.00 95.94 106 ILE A CA 1
ATOM 861 C C . ILE A 1 106 ? -28.839 2.023 41.841 1.00 95.94 106 ILE A C 1
ATOM 863 O O . ILE A 1 106 ? -27.967 1.984 40.969 1.00 95.94 106 ILE A O 1
ATOM 867 N N . LEU A 1 107 ? -29.202 0.930 42.519 1.00 94.38 107 LEU A N 1
ATOM 868 C CA . LEU A 1 107 ? -28.617 -0.390 42.269 1.00 94.38 107 LEU A CA 1
ATOM 869 C C . LEU A 1 107 ? -28.889 -0.878 40.840 1.00 94.38 107 LEU A C 1
ATOM 871 O O . LEU A 1 107 ? -27.976 -1.364 40.167 1.00 94.38 107 LEU A O 1
ATOM 875 N N . SER A 1 108 ? -30.120 -0.710 40.355 1.00 95.31 108 SER A N 1
ATOM 876 C CA . SER A 1 108 ? -30.496 -1.031 38.975 1.00 95.31 108 SER A CA 1
ATOM 877 C C . SER A 1 108 ? -29.677 -0.212 37.968 1.00 95.31 108 SER A C 1
ATOM 879 O O . SER A 1 108 ? -29.078 -0.761 37.037 1.00 95.31 108 SER A O 1
ATOM 881 N N . ASN A 1 109 ? -29.552 1.096 38.194 1.00 96.12 109 ASN A N 1
ATOM 882 C CA . ASN A 1 109 ? -28.763 1.993 37.350 1.00 96.12 109 ASN A CA 1
ATOM 883 C C . ASN A 1 109 ? -27.270 1.632 37.363 1.00 96.12 109 ASN A C 1
ATOM 885 O O . ASN A 1 109 ? -26.625 1.604 36.316 1.00 96.12 109 ASN A O 1
ATOM 889 N N . SER A 1 110 ? -26.721 1.275 38.524 1.00 95.12 110 SER A N 1
ATOM 890 C CA . SER A 1 110 ? -25.346 0.784 38.647 1.00 95.12 110 SER A CA 1
ATOM 891 C C . SER A 1 110 ? -25.134 -0.508 37.850 1.00 95.12 110 SER A C 1
ATOM 893 O O . SER A 1 110 ? -24.170 -0.630 37.090 1.00 95.12 110 SER A O 1
ATOM 895 N N . SER A 1 111 ? -26.079 -1.450 37.940 1.00 95.88 111 SER A N 1
ATOM 896 C CA . SER A 1 111 ? -26.033 -2.707 37.188 1.00 95.88 111 SER A CA 1
ATOM 897 C C . SER A 1 111 ? -26.056 -2.473 35.674 1.00 95.88 111 SER A C 1
ATOM 899 O O . SER A 1 111 ? -25.198 -2.988 34.951 1.00 95.88 111 SER A O 1
ATOM 901 N N . THR A 1 112 ? -26.971 -1.631 35.184 1.00 96.75 112 THR A N 1
ATOM 902 C CA . THR A 1 112 ? -27.053 -1.300 33.750 1.00 96.75 112 THR A CA 1
ATOM 903 C C . THR A 1 112 ? -25.787 -0.602 33.248 1.00 96.75 112 THR A C 1
ATOM 905 O O . THR A 1 112 ? -25.277 -0.939 32.175 1.00 96.75 112 THR A O 1
ATOM 908 N N . MET A 1 113 ? -25.213 0.304 34.043 1.00 95.81 113 MET A N 1
ATOM 909 C CA . MET A 1 113 ? -23.961 0.986 33.715 1.00 95.81 113 MET A CA 1
ATOM 910 C C . MET A 1 113 ? -22.761 0.026 33.692 1.00 95.81 113 MET A C 1
ATOM 912 O O . MET A 1 113 ? -21.923 0.110 32.792 1.00 95.81 113 MET A O 1
ATOM 916 N N . SER A 1 114 ? -22.704 -0.934 34.619 1.00 97.00 114 SER A N 1
ATOM 917 C CA . SER A 1 114 ? -21.678 -1.986 34.654 1.00 97.00 114 SER A CA 1
ATOM 918 C C . SER A 1 114 ? -21.726 -2.884 33.411 1.00 97.00 114 SER A C 1
ATOM 920 O O . SER A 1 114 ? -20.691 -3.181 32.806 1.00 97.00 114 SER A O 1
ATOM 922 N N . ILE A 1 115 ? -22.925 -3.263 32.956 1.00 97.25 115 ILE A N 1
ATOM 923 C CA . ILE A 1 115 ? -23.106 -4.010 31.700 1.00 97.25 115 ILE A CA 1
ATOM 924 C C . ILE A 1 115 ? -22.563 -3.195 30.518 1.00 97.25 115 ILE A C 1
ATOM 926 O O . ILE A 1 115 ? -21.744 -3.699 29.746 1.00 97.25 115 ILE A O 1
ATOM 930 N N . GLY A 1 116 ? -22.942 -1.915 30.424 1.00 98.06 116 GLY A N 1
ATOM 931 C CA . GLY A 1 116 ? -22.464 -1.014 29.372 1.00 98.06 116 GLY A CA 1
ATOM 932 C C . GLY A 1 116 ? -20.940 -0.851 29.361 1.00 98.06 116 GLY A C 1
ATOM 933 O O . GLY A 1 116 ? -20.318 -0.883 28.295 1.00 98.06 116 GLY A O 1
ATOM 934 N N . TYR A 1 117 ? -20.316 -0.743 30.537 1.00 97.38 117 TYR A N 1
ATOM 935 C CA . TYR A 1 117 ? -18.860 -0.692 30.673 1.00 97.38 117 TYR A CA 1
ATOM 936 C C . TYR A 1 117 ? -18.191 -1.973 30.163 1.00 97.38 117 TYR A C 1
ATOM 938 O O . TYR A 1 117 ? -17.219 -1.908 29.408 1.00 97.38 117 TYR A O 1
ATOM 946 N N . ASN A 1 118 ? -18.723 -3.142 30.523 1.00 96.81 118 ASN A N 1
ATOM 947 C CA . ASN A 1 118 ? -18.180 -4.424 30.079 1.00 96.81 118 ASN A CA 1
ATOM 948 C C . ASN A 1 118 ? -18.273 -4.598 28.558 1.00 96.81 118 ASN A C 1
ATOM 950 O O . ASN A 1 118 ? -17.334 -5.099 27.932 1.00 96.81 118 ASN A O 1
ATOM 954 N N . ASP A 1 119 ? -19.363 -4.143 27.944 1.00 98.00 119 ASP A N 1
ATOM 955 C CA . ASP A 1 119 ? -19.512 -4.154 26.490 1.00 98.00 119 ASP A CA 1
ATOM 956 C C . ASP A 1 119 ? -18.529 -3.205 25.803 1.00 98.00 119 ASP A C 1
ATOM 958 O O . ASP A 1 119 ? -17.908 -3.569 24.799 1.00 98.00 119 ASP A O 1
ATOM 962 N N . LEU A 1 120 ? -18.337 -2.005 26.355 1.00 97.44 120 LEU A N 1
ATOM 963 C CA . LEU A 1 120 ? -17.353 -1.055 25.844 1.00 97.44 120 LEU A CA 1
ATOM 964 C C . LEU A 1 120 ? -15.929 -1.606 25.970 1.00 97.44 120 LEU A C 1
ATOM 966 O O . LEU A 1 120 ? -15.154 -1.522 25.019 1.00 97.44 120 LEU A O 1
ATOM 970 N N . LYS A 1 121 ? -15.607 -2.238 27.101 1.00 98.12 121 LYS A N 1
ATOM 971 C CA . LYS A 1 121 ? -14.317 -2.888 27.344 1.00 98.12 121 LYS A CA 1
ATOM 972 C C . LYS A 1 121 ? -14.038 -3.981 26.313 1.00 98.12 121 LYS A C 1
ATOM 974 O O . LYS A 1 121 ? -12.966 -3.985 25.717 1.00 98.12 121 LYS A O 1
ATOM 979 N N . LYS A 1 122 ? -15.018 -4.847 26.021 1.00 98.19 122 LYS A N 1
ATOM 980 C CA . LYS A 1 122 ? -14.902 -5.869 24.962 1.00 98.19 122 LYS A CA 1
ATOM 981 C C . LYS A 1 122 ? -14.659 -5.248 23.585 1.00 98.19 122 LYS A C 1
ATOM 983 O O . LYS A 1 122 ? -13.829 -5.750 22.832 1.00 98.19 122 LYS A O 1
ATOM 988 N N . LYS A 1 123 ? -15.373 -4.169 23.241 1.00 98.25 123 LYS A N 1
ATOM 989 C CA . LYS A 1 123 ? -15.165 -3.445 21.972 1.00 98.25 123 LYS A CA 1
ATOM 990 C C . LYS A 1 123 ? -13.760 -2.848 21.895 1.00 98.25 123 LYS A C 1
ATOM 992 O O . LYS A 1 123 ? -13.126 -2.946 20.852 1.00 98.25 123 LYS A O 1
ATOM 997 N N . PHE A 1 124 ? -13.267 -2.282 22.993 1.00 98.00 124 PHE A N 1
ATOM 998 C CA . PHE A 1 124 ? -11.921 -1.721 23.065 1.00 98.00 124 PHE A CA 1
ATOM 999 C C . PHE A 1 124 ? -10.842 -2.795 22.882 1.00 98.00 124 PHE A C 1
ATOM 1001 O O . PHE A 1 124 ? -9.907 -2.581 22.118 1.00 98.00 124 PHE A O 1
ATOM 1008 N N . SER A 1 125 ? -10.999 -3.969 23.504 1.00 97.94 125 SER A N 1
ATOM 1009 C CA . SER A 1 125 ? -10.084 -5.101 23.302 1.00 97.94 125 SER A CA 1
ATOM 1010 C C . SER A 1 125 ? -10.016 -5.536 21.835 1.00 97.94 125 SER A C 1
ATOM 1012 O O . SER A 1 125 ? -8.922 -5.655 21.298 1.00 97.94 125 SER A O 1
ATOM 1014 N N . LYS A 1 126 ? -11.166 -5.673 21.158 1.00 98.38 126 LYS A N 1
ATOM 1015 C CA . LYS A 1 126 ? -11.208 -6.019 19.725 1.00 98.38 126 LYS A CA 1
ATOM 1016 C C . LYS A 1 126 ? -10.512 -4.973 18.850 1.00 98.38 126 LYS A C 1
ATOM 1018 O O . LYS A 1 126 ? -9.689 -5.322 18.015 1.00 98.38 126 LYS A O 1
ATOM 1023 N N . LEU A 1 127 ? -10.804 -3.690 19.078 1.00 98.25 127 LEU A N 1
ATOM 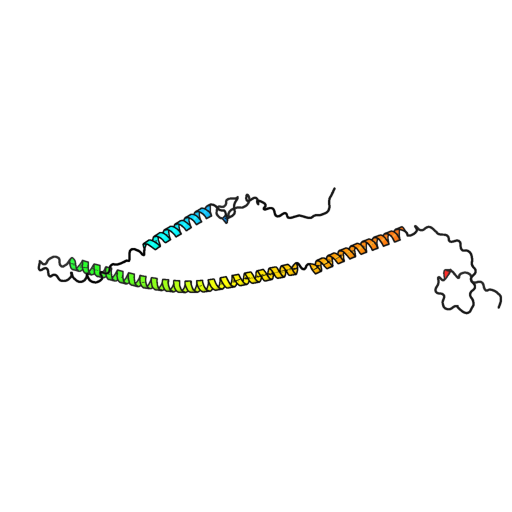1024 C CA . LEU A 1 127 ? -10.162 -2.597 18.341 1.00 98.25 127 LEU A CA 1
ATOM 1025 C C . LEU A 1 127 ? -8.647 -2.551 18.575 1.00 98.25 127 LEU A C 1
ATOM 1027 O O . LEU A 1 127 ? -7.903 -2.222 17.657 1.00 98.25 127 LEU A O 1
ATOM 1031 N N . SER A 1 128 ? -8.186 -2.880 19.784 1.00 98.00 128 SER A N 1
ATOM 1032 C CA . SER A 1 128 ? -6.755 -2.966 20.088 1.00 98.00 128 SER A CA 1
ATOM 1033 C C . SER A 1 128 ? -6.070 -4.060 19.267 1.00 98.00 128 SER A C 1
ATOM 1035 O O . SER A 1 128 ? -5.011 -3.815 18.699 1.00 98.00 128 SER A O 1
ATOM 1037 N N . GLU A 1 129 ? -6.684 -5.242 19.163 1.00 98.00 129 GLU A N 1
ATOM 1038 C CA . GLU A 1 129 ? -6.162 -6.352 18.354 1.00 98.00 129 GLU A CA 1
ATOM 1039 C C . GLU A 1 129 ? -6.129 -6.002 16.857 1.00 98.00 129 GLU A C 1
ATOM 1041 O O . GLU A 1 129 ? -5.134 -6.265 16.180 1.00 98.00 129 GLU A O 1
ATOM 1046 N N . GLU A 1 130 ? -7.181 -5.361 16.336 1.00 98.38 130 GLU A N 1
ATOM 1047 C CA . GLU A 1 130 ? -7.229 -4.890 14.943 1.00 98.38 130 GLU A CA 1
ATOM 1048 C C . GLU A 1 130 ? -6.130 -3.859 14.645 1.00 98.38 130 GLU A C 1
ATOM 1050 O O . GLU A 1 130 ? -5.488 -3.919 13.594 1.00 98.38 130 GLU A O 1
ATOM 1055 N N . LEU A 1 131 ? -5.869 -2.939 15.580 1.00 97.94 131 LEU A N 1
ATOM 1056 C CA . LEU A 1 131 ? -4.802 -1.947 15.452 1.00 97.94 131 LEU A CA 1
ATOM 1057 C C . LEU A 1 131 ? -3.429 -2.633 15.365 1.00 97.94 131 LEU A C 1
ATOM 1059 O O . LEU A 1 131 ? -2.635 -2.301 14.485 1.00 97.94 131 LEU A O 1
ATOM 1063 N N . ASP A 1 132 ? -3.173 -3.637 16.205 1.00 97.75 132 ASP A N 1
ATOM 1064 C CA . ASP A 1 132 ? -1.918 -4.397 16.181 1.00 97.75 132 ASP A CA 1
ATOM 1065 C C . ASP A 1 132 ? -1.711 -5.154 14.858 1.00 97.75 132 ASP A C 1
ATOM 1067 O O . ASP A 1 132 ? -0.584 -5.238 14.357 1.00 97.75 132 ASP A O 1
ATOM 1071 N N . VAL A 1 133 ? -2.780 -5.701 14.268 1.00 98.06 133 VAL A N 1
ATOM 1072 C CA . VAL A 1 133 ? -2.727 -6.356 12.948 1.00 98.06 133 VAL A CA 1
ATOM 1073 C C . VAL A 1 133 ? -2.410 -5.339 11.852 1.00 98.06 133 VAL A C 1
ATOM 1075 O O . VAL A 1 133 ? -1.466 -5.544 11.086 1.00 98.06 133 VAL A O 1
ATOM 1078 N N . LEU A 1 134 ? -3.136 -4.219 11.813 1.00 97.94 134 LEU A N 1
ATOM 1079 C CA . LEU A 1 134 ? -2.931 -3.163 10.816 1.00 97.94 134 LEU A CA 1
ATOM 1080 C C . LEU A 1 134 ? -1.538 -2.532 10.916 1.00 97.94 134 LEU A C 1
ATOM 1082 O O . LEU A 1 134 ? -0.927 -2.200 9.900 1.00 97.94 134 LEU A O 1
ATOM 1086 N N . GLN A 1 135 ? -1.005 -2.389 12.130 1.00 98.19 135 GLN A N 1
ATOM 1087 C CA . GLN A 1 135 ? 0.346 -1.886 12.350 1.00 98.19 135 GLN A CA 1
ATOM 1088 C C . GLN A 1 135 ? 1.393 -2.814 11.715 1.00 98.19 135 GLN A C 1
ATOM 1090 O O . GLN A 1 135 ? 2.283 -2.341 11.005 1.00 98.19 135 GLN A O 1
ATOM 1095 N N . LYS A 1 136 ? 1.254 -4.135 11.903 1.00 97.75 136 LYS A N 1
ATOM 1096 C CA . LYS A 1 136 ? 2.141 -5.135 11.284 1.00 97.75 136 LYS A CA 1
ATOM 1097 C C . LYS A 1 136 ? 2.049 -5.113 9.759 1.00 97.75 136 LYS A C 1
ATOM 1099 O O . LYS A 1 136 ? 3.077 -5.192 9.091 1.00 97.75 136 LYS A O 1
ATOM 1104 N N . GLU A 1 137 ? 0.844 -4.989 9.212 1.00 98.00 137 GLU A N 1
ATOM 1105 C CA . GLU A 1 137 ? 0.620 -4.919 7.765 1.00 98.00 137 GLU A CA 1
ATOM 1106 C C . GLU A 1 137 ? 1.255 -3.660 7.150 1.00 98.00 137 GLU A C 1
ATOM 1108 O O . GLU A 1 137 ? 1.959 -3.734 6.144 1.00 98.00 137 GLU A O 1
ATOM 1113 N N . ASN A 1 138 ? 1.109 -2.507 7.804 1.00 96.88 138 ASN A N 1
ATOM 1114 C CA . ASN A 1 138 ? 1.734 -1.258 7.368 1.00 96.88 138 ASN A CA 1
ATOM 1115 C C . ASN A 1 138 ? 3.270 -1.361 7.356 1.00 96.88 138 ASN A C 1
ATOM 1117 O O . ASN A 1 138 ? 3.930 -0.902 6.423 1.00 96.88 138 ASN A O 1
ATOM 1121 N N . ASP A 1 139 ? 3.855 -2.020 8.357 1.00 97.75 139 ASP A N 1
ATOM 1122 C CA . ASP A 1 139 ? 5.301 -2.236 8.406 1.00 97.75 139 ASP A CA 1
ATOM 1123 C C . ASP A 1 139 ? 5.793 -3.233 7.336 1.00 97.75 139 ASP A C 1
ATOM 1125 O O . ASP A 1 139 ? 6.915 -3.087 6.844 1.00 97.75 139 ASP A O 1
ATOM 1129 N N . LEU A 1 140 ? 4.962 -4.192 6.904 1.00 97.94 140 LEU A N 1
ATOM 1130 C CA . LEU A 1 140 ? 5.240 -5.024 5.724 1.00 97.94 140 LEU A CA 1
ATOM 1131 C C . LEU A 1 140 ? 5.204 -4.196 4.434 1.00 97.94 140 LEU A C 1
ATOM 1133 O O . LEU A 1 140 ? 6.157 -4.253 3.655 1.00 97.94 140 LEU A O 1
ATOM 1137 N N . PHE A 1 141 ? 4.174 -3.367 4.243 1.00 97.31 141 PHE A N 1
ATOM 1138 C CA . PHE A 1 141 ? 4.067 -2.506 3.062 1.00 97.31 141 PHE A CA 1
ATOM 1139 C C . PHE A 1 141 ? 5.217 -1.501 2.949 1.00 97.31 141 PHE A C 1
ATOM 1141 O O . PHE A 1 141 ? 5.687 -1.222 1.846 1.00 97.31 141 PHE A O 1
ATOM 1148 N N . LYS A 1 142 ? 5.726 -0.966 4.066 1.00 97.62 142 LYS A N 1
ATOM 1149 C CA . LYS A 1 142 ? 6.925 -0.108 4.050 1.00 97.62 142 LYS A CA 1
ATOM 1150 C C . LYS A 1 142 ? 8.147 -0.846 3.502 1.00 97.62 142 LYS A C 1
ATOM 1152 O O . LYS A 1 142 ? 8.820 -0.312 2.625 1.00 97.62 142 LYS A O 1
ATOM 1157 N N . LYS A 1 143 ? 8.395 -2.076 3.965 1.00 97.12 143 LYS A N 1
ATOM 1158 C CA . LYS A 1 143 ? 9.515 -2.905 3.486 1.00 97.12 143 LYS A CA 1
ATOM 1159 C C . LYS A 1 143 ? 9.377 -3.244 2.004 1.00 97.12 143 LYS A C 1
ATOM 1161 O O . LYS A 1 143 ? 10.354 -3.184 1.260 1.00 97.12 143 LYS A O 1
ATOM 1166 N N . GLU A 1 144 ? 8.167 -3.574 1.559 1.00 97.56 144 GLU A N 1
ATOM 1167 C CA . GLU A 1 144 ? 7.904 -3.841 0.146 1.00 97.56 144 GLU A CA 1
ATOM 1168 C C . GLU A 1 144 ? 8.172 -2.598 -0.714 1.00 97.56 144 GLU A C 1
ATOM 1170 O O . GLU A 1 144 ? 8.898 -2.686 -1.706 1.00 97.56 144 GLU A O 1
ATOM 1175 N N . ASN A 1 145 ? 7.691 -1.427 -0.291 1.00 95.75 145 ASN A N 1
ATOM 1176 C CA . ASN A 1 145 ? 7.942 -0.160 -0.979 1.00 95.75 145 ASN A CA 1
ATOM 1177 C C . ASN A 1 145 ? 9.435 0.184 -1.072 1.00 95.75 145 ASN A C 1
ATOM 1179 O O . ASN A 1 145 ? 9.892 0.642 -2.121 1.00 95.75 145 ASN A O 1
ATOM 1183 N N . GLU A 1 146 ? 10.208 -0.051 -0.010 1.00 96.69 146 GLU A N 1
ATOM 1184 C CA . GLU A 1 146 ? 11.667 0.108 -0.034 1.00 96.69 146 GLU A CA 1
ATOM 1185 C C . GLU A 1 146 ? 12.314 -0.832 -1.062 1.00 96.69 146 GLU A C 1
ATOM 1187 O O . GLU A 1 146 ? 13.113 -0.385 -1.888 1.00 96.69 146 GLU A O 1
ATOM 1192 N N . SER A 1 147 ? 11.903 -2.105 -1.089 1.00 96.44 147 SER A N 1
ATOM 1193 C CA . SER A 1 147 ? 12.421 -3.090 -2.048 1.00 96.44 147 SER A CA 1
ATOM 1194 C C . SER A 1 147 ? 12.076 -2.750 -3.505 1.00 96.44 147 SER A C 1
ATOM 1196 O O . SER A 1 147 ? 12.899 -2.922 -4.406 1.00 96.44 147 SER A O 1
ATOM 1198 N N . LEU A 1 148 ? 10.868 -2.233 -3.753 1.00 96.00 148 LEU A N 1
ATOM 1199 C CA . LEU A 1 148 ? 10.426 -1.802 -5.078 1.00 96.00 148 LEU A CA 1
ATOM 1200 C C . LEU A 1 148 ? 11.192 -0.567 -5.541 1.00 96.00 148 LEU A C 1
ATOM 1202 O O . LEU A 1 148 ? 11.558 -0.479 -6.712 1.00 96.00 148 LEU A O 1
ATOM 1206 N N . LYS A 1 149 ? 11.477 0.366 -4.629 1.00 95.19 149 LYS A N 1
ATOM 1207 C CA . LYS A 1 149 ? 12.305 1.534 -4.926 1.00 95.19 149 LYS A CA 1
ATOM 1208 C C . LYS A 1 149 ? 13.719 1.120 -5.333 1.00 95.19 149 LYS A C 1
ATOM 1210 O O . LYS A 1 149 ? 14.201 1.580 -6.360 1.00 95.19 149 LYS A O 1
ATOM 1215 N N . GLU A 1 150 ? 14.338 0.195 -4.600 1.00 94.25 150 GLU A N 1
ATOM 1216 C CA . GLU A 1 150 ? 15.666 -0.324 -4.946 1.00 94.25 150 GLU A CA 1
ATOM 1217 C C . GLU A 1 150 ? 15.673 -1.020 -6.318 1.00 94.25 150 GLU A C 1
ATOM 1219 O O . GLU A 1 150 ? 16.578 -0.802 -7.124 1.00 94.25 150 GLU A O 1
ATOM 1224 N N . LYS A 1 151 ? 14.647 -1.829 -6.619 1.00 93.94 151 LYS A N 1
ATOM 1225 C CA . LYS A 1 151 ? 14.487 -2.447 -7.946 1.00 93.94 151 LYS A CA 1
ATOM 1226 C C . LYS A 1 151 ? 14.358 -1.396 -9.044 1.00 93.94 151 LYS A C 1
ATOM 1228 O O . LYS A 1 151 ? 15.057 -1.499 -10.046 1.00 93.94 15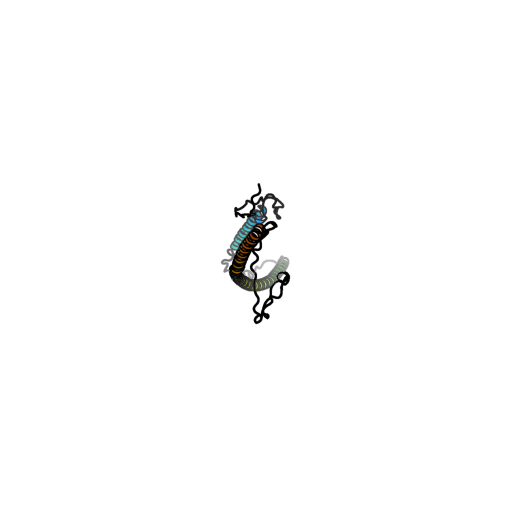1 LYS A O 1
ATOM 1233 N N . LYS A 1 152 ? 13.518 -0.379 -8.839 1.00 92.56 152 LYS A N 1
ATOM 1234 C CA . LYS A 1 152 ? 13.349 0.729 -9.783 1.00 92.56 152 LYS A CA 1
ATOM 1235 C C . LYS A 1 152 ? 14.666 1.463 -10.026 1.00 92.56 152 LYS A C 1
ATOM 1237 O O . LYS A 1 152 ? 14.971 1.773 -11.171 1.00 92.56 152 LYS A O 1
ATOM 1242 N N . ASP A 1 153 ? 15.442 1.732 -8.981 1.00 90.19 153 ASP A N 1
ATOM 1243 C CA . ASP A 1 153 ? 16.719 2.437 -9.109 1.00 90.19 153 ASP A CA 1
ATOM 1244 C C . ASP A 1 153 ? 17.747 1.597 -9.897 1.00 90.19 153 ASP A C 1
ATOM 1246 O O . ASP A 1 153 ? 18.461 2.138 -10.743 1.00 90.19 153 ASP A O 1
ATOM 1250 N N . LYS A 1 154 ? 17.771 0.268 -9.700 1.00 89.12 154 LYS A N 1
ATOM 1251 C CA . LYS A 1 154 ? 18.585 -0.674 -10.499 1.00 89.12 154 LYS A CA 1
ATOM 1252 C C . LYS A 1 154 ? 18.125 -0.777 -11.954 1.00 89.12 154 LYS A C 1
ATOM 1254 O O . LYS A 1 154 ? 18.938 -0.872 -12.868 1.00 89.12 154 LYS A O 1
ATOM 1259 N N . GLU A 1 155 ? 16.821 -0.784 -12.187 1.00 87.75 155 GLU A N 1
ATOM 1260 C CA . GLU A 1 155 ? 16.270 -0.828 -13.539 1.00 87.75 155 GLU A CA 1
ATOM 1261 C C . GLU A 1 155 ? 16.529 0.490 -14.275 1.00 87.75 155 GLU A C 1
ATOM 1263 O O . GLU A 1 155 ? 16.916 0.470 -15.436 1.00 87.75 155 GLU A O 1
ATOM 1268 N N . LEU A 1 156 ? 16.439 1.632 -13.588 1.00 82.06 156 LEU A N 1
ATOM 1269 C CA . LEU A 1 156 ? 16.797 2.937 -14.139 1.00 82.06 156 LEU A CA 1
ATOM 1270 C C . LEU A 1 156 ? 18.293 3.024 -14.463 1.00 82.06 156 LEU A C 1
ATOM 1272 O O . LEU A 1 156 ? 18.653 3.532 -15.522 1.00 82.06 156 LEU A O 1
ATOM 1276 N N . SER A 1 157 ? 19.172 2.510 -13.594 1.00 79.50 157 SER A N 1
ATOM 1277 C CA . SER A 1 157 ? 20.606 2.452 -13.902 1.00 79.50 157 SER A CA 1
ATOM 1278 C C . SER A 1 157 ? 20.902 1.528 -15.086 1.00 79.50 157 SER A C 1
ATOM 1280 O O . SER A 1 157 ? 21.795 1.823 -15.874 1.00 79.50 157 SER A O 1
ATOM 1282 N N . THR A 1 158 ? 20.104 0.473 -15.266 1.00 73.94 158 THR A N 1
ATOM 1283 C CA . THR A 1 158 ? 20.174 -0.406 -16.439 1.00 73.94 158 THR A CA 1
ATOM 1284 C C . THR A 1 158 ? 19.598 0.267 -17.686 1.00 73.94 158 THR A C 1
ATOM 1286 O O . THR A 1 158 ? 20.200 0.184 -18.739 1.00 73.94 158 THR A O 1
ATOM 1289 N N . ILE A 1 159 ? 18.496 1.011 -17.627 1.00 66.69 159 ILE A N 1
ATOM 1290 C CA . ILE A 1 159 ? 17.967 1.762 -18.785 1.00 66.69 159 ILE A CA 1
ATOM 1291 C C . ILE A 1 159 ? 18.926 2.889 -19.198 1.00 66.69 159 ILE A C 1
ATOM 1293 O O . ILE A 1 159 ? 19.064 3.189 -20.383 1.00 66.69 159 ILE A O 1
ATOM 1297 N N . ASN A 1 160 ? 19.660 3.455 -18.239 1.00 60.66 160 ASN A N 1
ATOM 1298 C CA . ASN A 1 160 ? 20.771 4.361 -18.510 1.00 60.66 160 ASN A CA 1
ATOM 1299 C C . ASN A 1 160 ? 21.975 3.667 -19.171 1.00 60.66 160 ASN A C 1
ATOM 1301 O O . ASN A 1 160 ? 22.871 4.379 -19.618 1.00 60.66 160 ASN A O 1
ATOM 1305 N N . THR A 1 161 ? 21.990 2.330 -19.334 1.00 57.16 161 THR A N 1
ATOM 1306 C CA . THR A 1 161 ? 22.842 1.644 -20.333 1.00 57.16 161 THR A CA 1
ATOM 1307 C C . THR A 1 161 ? 22.320 1.893 -21.752 1.00 57.16 161 THR A C 1
ATOM 1309 O O . THR A 1 161 ? 22.124 1.005 -22.579 1.00 57.16 161 THR A O 1
ATOM 1312 N N . LEU A 1 162 ? 22.223 3.185 -22.053 1.00 59.69 162 LEU A N 1
ATOM 1313 C CA . LEU A 1 162 ? 22.301 3.837 -23.346 1.00 59.69 162 LEU A CA 1
ATOM 1314 C C . LEU A 1 162 ? 23.473 3.346 -24.204 1.00 59.69 162 LEU A C 1
ATOM 1316 O O . LEU A 1 162 ? 23.606 3.833 -25.307 1.00 59.69 162 LEU A O 1
ATOM 1320 N N . GLU A 1 163 ? 24.268 2.364 -23.784 1.00 62.00 163 GLU A N 1
ATOM 1321 C CA . GLU A 1 163 ? 25.401 1.816 -24.521 1.00 62.00 163 GLU A CA 1
ATOM 1322 C C . GLU A 1 163 ? 25.011 1.351 -25.937 1.00 62.00 163 GLU A C 1
ATOM 1324 O O . GLU A 1 163 ? 25.781 1.524 -26.875 1.00 62.00 163 GLU A O 1
ATOM 1329 N N . ILE A 1 164 ? 23.796 0.819 -26.137 1.00 64.62 164 ILE A N 1
ATOM 1330 C CA . ILE A 1 164 ? 23.301 0.479 -27.486 1.00 64.62 164 ILE A CA 1
ATOM 1331 C C . ILE A 1 164 ? 22.891 1.737 -28.263 1.00 64.62 164 ILE A C 1
ATOM 1333 O O . ILE A 1 164 ? 23.161 1.831 -29.457 1.00 64.62 164 ILE A O 1
ATOM 1337 N N . ASN A 1 165 ? 22.270 2.719 -27.604 1.00 75.19 165 ASN A N 1
ATOM 1338 C CA . ASN A 1 165 ? 21.895 3.976 -28.253 1.00 75.19 165 ASN A CA 1
ATOM 1339 C C . ASN A 1 165 ? 23.125 4.826 -28.594 1.00 75.19 165 ASN A C 1
ATOM 1341 O O . ASN A 1 165 ? 23.155 5.420 -29.659 1.00 75.19 165 ASN A O 1
ATOM 1345 N N . GLU A 1 166 ? 24.138 4.862 -27.738 1.00 82.12 166 GLU A N 1
ATOM 1346 C CA . GLU A 1 166 ? 25.413 5.545 -27.946 1.00 82.12 166 GLU A CA 1
ATOM 1347 C C . GLU A 1 166 ? 26.175 4.902 -29.104 1.00 82.12 166 GLU A C 1
ATOM 1349 O O . GLU A 1 166 ? 26.527 5.610 -30.042 1.00 82.12 166 GLU A O 1
ATOM 1354 N N . LYS A 1 167 ? 26.305 3.567 -29.129 1.00 85.69 167 LYS A N 1
ATOM 1355 C CA . LYS A 1 167 ? 26.905 2.846 -30.269 1.00 85.69 167 LYS A CA 1
ATOM 1356 C C . LYS A 1 167 ? 26.154 3.100 -31.574 1.00 85.69 167 LYS A C 1
ATOM 1358 O O . LYS A 1 167 ? 26.771 3.378 -32.596 1.00 85.69 167 LYS A O 1
ATOM 1363 N N . LEU A 1 168 ? 24.821 3.069 -31.545 1.00 87.62 168 LEU A N 1
ATOM 1364 C CA . LEU A 1 168 ? 24.012 3.368 -32.727 1.00 87.62 168 LEU A CA 1
ATOM 1365 C C . LEU A 1 168 ? 24.183 4.829 -33.182 1.00 87.62 168 LEU A C 1
ATOM 1367 O O . LEU A 1 168 ? 24.207 5.101 -34.380 1.00 87.62 168 LEU A O 1
ATOM 1371 N N . GLN A 1 169 ? 24.311 5.779 -32.251 1.00 90.00 169 GLN A N 1
ATOM 1372 C CA . GLN A 1 169 ? 24.580 7.185 -32.570 1.00 90.00 169 GLN A CA 1
ATOM 1373 C C . GLN A 1 169 ? 25.974 7.362 -33.188 1.00 90.00 169 GLN A C 1
ATOM 1375 O O . GLN A 1 169 ? 26.093 8.074 -34.184 1.00 90.00 169 GLN A O 1
ATOM 1380 N N . GLU A 1 170 ? 27.001 6.689 -32.659 1.00 92.06 170 GLU A N 1
ATOM 1381 C CA . GLU A 1 170 ? 28.352 6.674 -33.236 1.00 92.06 170 GLU A CA 1
ATOM 1382 C C . GLU A 1 170 ? 28.345 6.112 -34.666 1.00 92.06 170 GLU A C 1
ATOM 1384 O O . GLU A 1 170 ? 28.828 6.775 -35.586 1.00 92.06 170 GLU A O 1
ATOM 1389 N N . GLU A 1 171 ? 27.700 4.963 -34.896 1.00 94.50 171 GLU A N 1
ATOM 1390 C CA . GLU A 1 171 ? 27.564 4.376 -36.237 1.00 94.50 171 GLU A CA 1
ATOM 1391 C C . GLU A 1 171 ? 26.836 5.313 -37.215 1.00 94.50 171 GLU A C 1
ATOM 1393 O O . GLU A 1 171 ? 27.251 5.474 -38.367 1.00 94.50 171 GLU A O 1
ATOM 1398 N N . VAL A 1 172 ? 25.762 5.981 -36.777 1.00 95.38 172 VAL A N 1
ATOM 1399 C CA . VAL A 1 172 ? 25.035 6.954 -37.610 1.00 95.38 172 VAL A CA 1
ATOM 1400 C C . VAL A 1 172 ? 25.922 8.148 -37.977 1.00 95.38 172 VAL A C 1
ATOM 1402 O O . VAL A 1 172 ? 25.843 8.635 -39.110 1.00 95.38 172 VAL A O 1
ATOM 1405 N N . ILE A 1 173 ? 26.758 8.633 -37.056 1.00 96.06 173 ILE A N 1
ATOM 1406 C CA . ILE A 1 173 ? 27.703 9.728 -37.318 1.00 96.06 173 ILE A CA 1
ATOM 1407 C C . ILE A 1 173 ? 28.745 9.291 -38.354 1.00 96.06 173 ILE A C 1
ATOM 1409 O O . ILE A 1 173 ? 28.953 10.004 -39.341 1.00 96.06 173 ILE A O 1
ATOM 1413 N N . ASP A 1 174 ? 29.335 8.109 -38.193 1.00 96.75 174 ASP A N 1
ATOM 1414 C CA . ASP A 1 174 ? 30.338 7.568 -39.116 1.00 96.75 174 ASP A CA 1
ATOM 1415 C C . ASP A 1 174 ? 29.776 7.335 -40.523 1.00 96.75 174 ASP A C 1
ATOM 1417 O O . ASP A 1 174 ? 30.398 7.697 -41.534 1.00 96.75 174 ASP A O 1
ATOM 1421 N N . LEU A 1 175 ? 28.556 6.799 -40.617 1.00 97.31 175 LEU A N 1
ATOM 1422 C CA . LEU A 1 175 ? 27.861 6.627 -41.891 1.00 97.31 175 LEU A CA 1
ATOM 1423 C C . LEU A 1 175 ? 27.586 7.973 -42.571 1.00 97.31 175 LEU A C 1
ATOM 1425 O O . LEU A 1 175 ? 27.810 8.109 -43.777 1.00 97.31 175 LEU A O 1
ATOM 1429 N N . ARG A 1 176 ? 27.161 8.996 -41.818 1.00 97.06 176 ARG A N 1
ATOM 1430 C CA . ARG A 1 176 ? 26.955 10.355 -42.353 1.00 97.06 176 ARG A CA 1
ATOM 1431 C C . ARG A 1 176 ? 28.253 10.959 -42.881 1.00 97.06 176 ARG A C 1
ATOM 1433 O O . ARG A 1 176 ? 28.254 11.524 -43.974 1.00 97.06 176 ARG A O 1
ATOM 1440 N N . GLN A 1 177 ? 29.359 10.816 -42.151 1.00 96.75 177 GLN A N 1
ATOM 1441 C CA . GLN A 1 177 ? 30.669 11.296 -42.602 1.00 96.75 177 GLN A CA 1
ATOM 1442 C C . GLN A 1 177 ? 31.125 10.583 -43.878 1.00 96.75 177 GLN A C 1
ATOM 1444 O O . GLN A 1 177 ? 31.653 11.213 -44.798 1.00 96.75 177 GLN A O 1
ATOM 1449 N N . SER A 1 178 ? 30.897 9.273 -43.951 1.00 97.12 178 SER A N 1
ATOM 1450 C CA . SER A 1 178 ? 31.225 8.466 -45.126 1.00 97.12 178 SER A CA 1
ATOM 1451 C C . SER A 1 178 ? 30.403 8.888 -46.345 1.00 97.12 178 SER A C 1
ATOM 1453 O O . SER A 1 178 ? 30.954 9.040 -47.436 1.00 97.12 178 SER A O 1
ATOM 1455 N N . LEU A 1 179 ? 29.109 9.166 -46.156 1.00 97.06 179 LEU A N 1
ATOM 1456 C CA . LEU A 1 179 ? 28.228 9.657 -47.212 1.00 97.06 179 LEU A CA 1
ATOM 1457 C C . LEU A 1 179 ? 28.680 11.022 -47.744 1.00 97.06 179 LEU A C 1
ATOM 1459 O O . LEU A 1 179 ? 28.742 11.204 -48.955 1.00 97.06 179 LEU A O 1
ATOM 1463 N N . ILE A 1 180 ? 29.058 11.957 -46.865 1.00 95.69 180 ILE A N 1
ATOM 1464 C CA . ILE A 1 180 ? 29.572 13.275 -47.277 1.00 95.69 180 ILE A CA 1
ATOM 1465 C C . ILE A 1 180 ? 30.824 13.116 -48.148 1.00 95.69 180 ILE A C 1
ATOM 1467 O O . ILE A 1 180 ? 30.921 13.730 -49.209 1.00 95.69 180 ILE A O 1
ATOM 1471 N N . LYS A 1 181 ? 31.769 12.252 -47.749 1.00 95.81 181 LYS A N 1
ATOM 1472 C CA . LYS A 1 181 ? 32.973 11.967 -48.550 1.00 95.81 181 LYS A CA 1
ATOM 1473 C C . LYS A 1 181 ? 32.619 11.394 -49.923 1.00 95.81 181 LYS A C 1
ATOM 1475 O O . LYS A 1 181 ? 33.209 11.805 -50.920 1.00 95.81 181 LYS A O 1
ATOM 1480 N N . PHE A 1 182 ? 31.661 10.469 -49.976 1.00 96.06 182 PHE A N 1
ATOM 1481 C CA . PHE A 1 182 ? 31.199 9.871 -51.226 1.00 96.06 182 PHE A CA 1
ATOM 1482 C C . PHE A 1 182 ? 30.551 10.906 -52.154 1.00 96.06 182 PHE A C 1
ATOM 1484 O O . PHE A 1 182 ? 30.915 10.979 -53.327 1.00 96.06 182 PHE A O 1
ATOM 1491 N N . VAL A 1 183 ? 29.647 11.738 -51.628 1.00 95.19 183 VAL A N 1
ATOM 1492 C CA . VAL A 1 183 ? 28.980 12.808 -52.387 1.00 95.19 183 VAL A CA 1
ATOM 1493 C C . VAL A 1 183 ? 30.006 13.799 -52.933 1.00 95.19 183 VAL A C 1
ATOM 1495 O O . VAL A 1 183 ? 30.009 14.053 -54.133 1.00 95.19 183 VAL A O 1
ATOM 1498 N N . ASN A 1 184 ? 30.948 14.260 -52.108 1.00 92.00 184 ASN A N 1
ATOM 1499 C CA . ASN A 1 184 ? 32.016 15.160 -52.554 1.00 92.00 184 ASN A CA 1
ATOM 1500 C C . ASN A 1 184 ? 32.877 14.522 -53.658 1.00 92.00 184 ASN A C 1
ATOM 1502 O O . ASN A 1 184 ? 33.238 15.173 -54.637 1.00 92.00 184 ASN A O 1
ATOM 1506 N N . GLY A 1 185 ? 33.204 13.233 -53.523 1.00 93.00 185 GLY A N 1
ATOM 1507 C CA . GLY A 1 185 ? 33.920 12.482 -54.555 1.00 93.00 185 GLY A CA 1
ATOM 1508 C C . GLY A 1 185 ? 33.145 12.417 -55.874 1.00 93.00 185 GLY A C 1
ATOM 1509 O O . GLY A 1 185 ? 33.716 12.654 -56.938 1.00 93.00 185 GLY A O 1
ATOM 1510 N N . TYR A 1 186 ? 31.841 12.151 -55.808 1.00 88.62 186 TYR A N 1
ATOM 1511 C CA . TYR A 1 186 ? 30.955 12.123 -56.969 1.00 88.62 186 TYR A CA 1
ATOM 1512 C C . TYR A 1 186 ? 30.824 13.496 -57.647 1.00 88.62 186 TYR A C 1
ATOM 1514 O O . TYR A 1 186 ? 30.935 13.590 -58.869 1.00 88.62 186 TYR A O 1
ATOM 1522 N N . GLU A 1 187 ? 30.659 14.573 -56.878 1.00 90.19 187 GLU A N 1
ATOM 1523 C CA . GLU A 1 187 ? 30.600 15.939 -57.409 1.00 90.19 187 GLU A CA 1
ATOM 1524 C C . GLU A 1 187 ? 31.900 16.331 -58.121 1.00 90.19 187 GLU A C 1
ATOM 1526 O O . GLU A 1 187 ? 31.858 16.854 -59.237 1.00 90.19 187 GLU A O 1
ATOM 1531 N N . ASN A 1 188 ? 33.055 15.996 -57.540 1.00 85.38 188 ASN A N 1
ATOM 1532 C CA . ASN A 1 188 ? 34.359 16.216 -58.170 1.00 85.38 188 ASN A CA 1
ATOM 1533 C C . ASN A 1 188 ? 34.504 15.436 -59.491 1.00 85.38 188 ASN A C 1
ATOM 1535 O O . ASN A 1 188 ? 35.081 15.943 -60.457 1.00 85.38 188 ASN A O 1
ATOM 1539 N N . LEU A 1 189 ? 33.960 14.216 -59.572 1.00 83.06 189 LEU A N 1
ATOM 1540 C CA . LEU A 1 189 ? 33.957 13.414 -60.802 1.00 83.06 189 LEU A CA 1
ATOM 1541 C C . LEU A 1 189 ? 33.059 14.013 -61.892 1.00 83.06 189 LEU A C 1
ATOM 1543 O O . LEU A 1 189 ? 33.414 13.975 -63.068 1.00 83.06 189 LEU A O 1
ATOM 1547 N N . ILE A 1 190 ? 31.913 14.592 -61.524 1.00 79.88 190 ILE A N 1
ATOM 1548 C CA . ILE A 1 190 ? 31.058 15.310 -62.478 1.00 79.88 190 ILE A CA 1
ATOM 1549 C C . ILE A 1 190 ? 31.757 16.573 -62.986 1.00 79.88 190 ILE A C 1
ATOM 1551 O O . ILE A 1 190 ? 31.756 16.826 -64.188 1.00 79.88 190 ILE A O 1
ATOM 1555 N N . GLN A 1 191 ? 32.370 17.357 -62.096 1.00 73.19 191 GLN A N 1
ATOM 1556 C CA . GLN A 1 191 ? 33.029 18.618 -62.460 1.00 73.19 191 GLN A CA 1
ATOM 1557 C C . GLN A 1 191 ? 34.275 18.417 -63.336 1.00 73.19 191 GLN A C 1
ATOM 1559 O O . GLN A 1 191 ? 34.628 19.298 -64.116 1.00 73.19 191 GLN A O 1
ATOM 1564 N N . THR A 1 192 ? 34.927 17.258 -63.235 1.00 64.50 192 THR A N 1
ATOM 1565 C CA . THR A 1 192 ? 36.094 16.895 -64.055 1.00 64.50 192 THR A CA 1
ATOM 1566 C C . THR A 1 192 ? 35.730 16.194 -65.363 1.00 64.50 192 THR A C 1
ATOM 1568 O O . THR A 1 192 ? 36.624 15.918 -66.168 1.00 64.50 192 THR A O 1
ATOM 1571 N N . GLN A 1 193 ? 34.442 15.941 -65.634 1.00 58.44 193 GLN A N 1
ATOM 1572 C CA . GLN A 1 193 ? 34.042 15.491 -66.963 1.00 58.44 193 GLN A CA 1
ATOM 1573 C C . GLN A 1 193 ? 34.338 16.604 -67.973 1.00 58.44 193 GLN A C 1
ATOM 1575 O O . GLN A 1 193 ? 33.870 17.732 -67.794 1.00 58.44 193 GLN A O 1
ATOM 1580 N N . PRO A 1 194 ? 35.093 16.323 -69.051 1.00 57.19 194 PRO A N 1
ATOM 1581 C CA . PRO A 1 194 ? 35.352 17.327 -70.062 1.00 57.19 194 PRO A CA 1
ATOM 1582 C C . PRO A 1 194 ? 34.008 17.765 -70.643 1.00 57.19 194 PRO A C 1
ATOM 1584 O O . PRO A 1 194 ? 33.286 16.965 -71.246 1.00 57.19 194 PRO A O 1
ATOM 1587 N N . THR A 1 195 ? 33.668 19.047 -70.475 1.00 57.41 195 THR A N 1
ATOM 1588 C CA . THR A 1 195 ? 32.657 19.704 -71.306 1.00 57.41 195 THR A CA 1
ATOM 1589 C C . THR A 1 195 ? 32.981 19.318 -72.735 1.00 57.41 195 THR A C 1
ATOM 1591 O O . THR A 1 195 ? 34.110 19.551 -73.158 1.00 57.41 195 THR A O 1
ATOM 1594 N N . LYS A 1 196 ? 32.045 18.621 -73.405 1.00 55.16 196 LYS A N 1
ATOM 1595 C CA . LYS A 1 196 ? 32.187 17.974 -74.723 1.00 55.16 196 LYS A CA 1
ATOM 1596 C C . LYS A 1 196 ? 33.076 18.789 -75.666 1.00 55.16 196 LYS A C 1
ATOM 1598 O O . LYS A 1 196 ? 32.599 19.553 -76.499 1.00 55.16 196 LYS A O 1
ATOM 1603 N N . SER A 1 197 ? 34.379 18.613 -75.540 1.00 51.84 197 SER A N 1
ATOM 1604 C CA . SER A 1 197 ? 35.382 19.228 -76.377 1.00 51.84 197 SER A CA 1
ATOM 1605 C C . SER A 1 197 ? 35.732 18.117 -77.333 1.00 51.84 197 SER A C 1
ATOM 1607 O O . SER A 1 197 ? 36.125 17.018 -76.950 1.00 51.84 197 SER A O 1
ATOM 1609 N N . LYS A 1 198 ? 35.419 18.363 -78.599 1.00 52.44 198 LYS A N 1
ATOM 1610 C CA . LYS A 1 198 ? 35.615 17.426 -79.694 1.00 52.44 198 LYS A CA 1
ATOM 1611 C C . LYS A 1 198 ? 37.121 17.202 -79.851 1.00 52.44 198 LYS A C 1
ATOM 1613 O O . LYS A 1 198 ? 37.776 17.928 -80.591 1.00 52.44 198 LYS A O 1
ATOM 1618 N N . ILE A 1 199 ? 37.680 16.237 -79.121 1.00 51.00 199 ILE A N 1
ATOM 1619 C CA . ILE A 1 199 ? 39.078 15.833 -79.270 1.00 51.00 199 ILE A CA 1
ATOM 1620 C C . ILE A 1 199 ? 39.171 15.071 -80.593 1.00 51.00 199 ILE A C 1
ATOM 1622 O O . ILE A 1 199 ? 38.787 13.907 -80.695 1.00 51.00 199 ILE A O 1
ATOM 1626 N N . ILE A 1 200 ? 39.642 15.749 -81.638 1.00 51.28 200 ILE A N 1
ATOM 1627 C CA . ILE A 1 200 ? 39.991 15.109 -82.905 1.00 51.28 200 ILE A CA 1
ATOM 1628 C C . ILE A 1 200 ? 41.370 14.475 -82.709 1.00 51.28 200 ILE A C 1
ATOM 1630 O O . ILE A 1 200 ? 42.396 15.141 -82.822 1.00 51.28 200 ILE A O 1
ATOM 1634 N N . LEU A 1 201 ? 41.402 13.181 -82.387 1.00 47.00 201 LEU A N 1
ATOM 1635 C CA . LEU A 1 201 ? 42.634 12.398 -82.433 1.00 47.00 201 LEU A CA 1
ATOM 1636 C C . LEU A 1 201 ? 42.995 12.144 -83.902 1.00 47.00 201 LEU A C 1
ATOM 1638 O O . LEU A 1 201 ? 42.312 11.396 -84.604 1.00 47.00 201 LEU A O 1
ATOM 1642 N N . GLY A 1 202 ? 44.070 12.772 -84.379 1.00 47.69 202 GLY A N 1
ATOM 1643 C CA . GLY A 1 202 ? 44.644 12.485 -85.692 1.00 47.69 202 GLY A CA 1
ATOM 1644 C C . GLY A 1 202 ? 45.145 11.039 -85.755 1.00 47.69 202 GLY A C 1
ATOM 1645 O O . GLY A 1 202 ? 46.172 10.708 -85.165 1.00 47.69 202 GLY A O 1
ATOM 1646 N N . ARG A 1 203 ? 44.422 10.165 -86.468 1.00 48.56 203 ARG A N 1
ATOM 1647 C CA . ARG A 1 203 ? 44.848 8.782 -86.736 1.00 48.56 203 ARG A CA 1
ATOM 1648 C C . ARG A 1 203 ? 46.102 8.788 -87.611 1.00 48.56 203 ARG A C 1
ATOM 1650 O O . ARG A 1 203 ? 46.023 9.076 -88.802 1.00 48.56 203 ARG A O 1
ATOM 1657 N N . ARG A 1 204 ? 47.247 8.381 -87.057 1.00 48.56 204 ARG A N 1
ATOM 1658 C CA . ARG A 1 204 ? 48.326 7.806 -87.873 1.00 48.56 204 ARG A CA 1
ATOM 1659 C C . ARG A 1 204 ? 47.866 6.417 -88.309 1.00 48.56 204 ARG A C 1
ATOM 1661 O O . ARG A 1 204 ? 47.616 5.564 -87.463 1.00 48.56 204 ARG A O 1
ATOM 1668 N N . TYR A 1 205 ? 47.718 6.215 -89.613 1.00 47.38 205 TYR A N 1
ATOM 1669 C CA . TYR A 1 205 ? 47.423 4.912 -90.206 1.00 47.38 205 TYR A CA 1
ATOM 1670 C C . TYR A 1 205 ? 48.594 3.961 -89.908 1.00 47.38 205 TYR A C 1
ATOM 1672 O O . TYR A 1 205 ? 49.627 4.018 -90.568 1.00 47.38 205 TYR A O 1
ATOM 1680 N N . GLN A 1 206 ? 48.462 3.114 -88.887 1.00 48.81 206 GLN A N 1
ATOM 1681 C CA . GLN A 1 206 ? 49.287 1.916 -88.766 1.00 48.81 206 GLN A CA 1
ATOM 1682 C C . GLN A 1 206 ? 48.508 0.761 -89.385 1.00 48.81 206 GLN A C 1
ATOM 1684 O O . GLN A 1 206 ? 47.400 0.451 -88.953 1.00 48.81 206 GLN A O 1
ATOM 1689 N N . SER A 1 207 ? 49.060 0.187 -90.452 1.00 49.69 207 SER A N 1
ATOM 1690 C CA . SER A 1 207 ? 48.485 -0.976 -91.121 1.00 49.69 207 SER A CA 1
ATOM 1691 C C . SER A 1 207 ? 48.751 -2.208 -90.263 1.00 49.69 207 SER A C 1
ATOM 1693 O O . SER A 1 207 ? 49.898 -2.624 -90.128 1.00 49.69 207 SER A O 1
ATOM 1695 N N . TRP A 1 208 ? 47.700 -2.788 -89.694 1.00 50.78 208 TRP A N 1
ATOM 1696 C CA . TRP A 1 208 ? 47.765 -4.084 -89.021 1.00 50.78 208 TRP A CA 1
ATOM 1697 C C . TRP A 1 208 ? 47.535 -5.195 -90.050 1.00 50.78 208 TRP A C 1
ATOM 1699 O O . TRP A 1 208 ? 46.647 -5.077 -90.892 1.00 50.78 208 TRP A O 1
ATOM 1709 N N . TYR A 1 209 ? 48.338 -6.258 -89.997 1.00 53.38 209 TYR A N 1
ATOM 1710 C CA . TYR A 1 209 ? 48.130 -7.473 -90.788 1.00 53.38 209 TYR A CA 1
ATOM 1711 C C . TYR A 1 209 ? 47.595 -8.572 -89.864 1.00 53.38 209 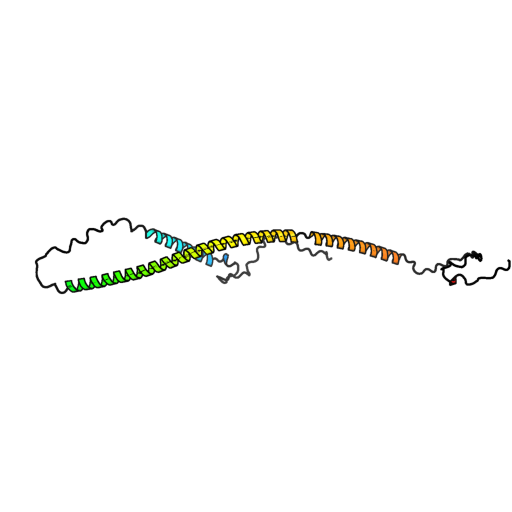TYR A C 1
ATOM 1713 O O . TYR A 1 209 ? 48.139 -8.780 -88.782 1.00 53.38 209 TYR A O 1
ATOM 1721 N N . MET A 1 210 ? 46.513 -9.238 -90.274 1.00 51.62 210 MET A N 1
ATOM 1722 C CA . MET A 1 210 ? 46.019 -10.459 -89.631 1.00 51.62 210 MET A CA 1
ATOM 1723 C C . MET A 1 210 ? 46.715 -11.665 -90.264 1.00 51.62 210 MET A C 1
ATOM 1725 O O . MET A 1 210 ? 46.612 -11.845 -91.476 1.00 51.62 210 MET A O 1
ATOM 1729 N N . ASP A 1 211 ? 47.378 -12.481 -89.447 1.00 50.22 211 ASP A N 1
ATOM 1730 C CA . ASP A 1 211 ? 47.793 -13.837 -89.822 1.00 50.22 211 ASP A CA 1
ATOM 1731 C C . ASP A 1 211 ? 46.579 -14.776 -89.728 1.00 50.22 211 ASP A C 1
ATOM 1733 O O . ASP A 1 211 ? 45.751 -14.629 -88.821 1.00 50.22 211 ASP A O 1
ATOM 1737 N N . SER A 1 212 ? 46.430 -15.709 -90.674 1.00 55.19 212 SER A N 1
ATOM 1738 C CA . SER A 1 212 ? 45.184 -16.468 -90.904 1.00 55.19 212 SER A CA 1
ATOM 1739 C C . SER A 1 212 ? 44.746 -17.386 -89.759 1.00 55.19 212 SER A C 1
ATOM 1741 O O . SER A 1 212 ? 43.621 -17.885 -89.780 1.00 55.19 212 SER A O 1
ATOM 1743 N N . ASP A 1 213 ? 45.584 -17.579 -88.742 1.00 55.75 213 ASP A N 1
ATOM 1744 C CA . ASP A 1 213 ? 45.447 -18.716 -87.828 1.00 55.75 213 ASP A CA 1
ATOM 1745 C C . ASP A 1 213 ? 44.868 -18.354 -86.446 1.00 55.75 213 ASP A C 1
ATOM 1747 O O . ASP A 1 213 ? 44.689 -19.230 -85.604 1.00 55.75 213 ASP A O 1
ATOM 1751 N N . TYR A 1 214 ? 44.505 -17.086 -86.195 1.00 58.53 214 TYR A N 1
ATOM 1752 C CA . TYR A 1 214 ? 43.991 -16.631 -84.885 1.00 58.53 214 TYR A CA 1
ATOM 1753 C C . TYR A 1 214 ? 42.706 -15.782 -84.963 1.00 58.53 214 TYR A C 1
ATOM 1755 O O . TYR A 1 214 ? 42.570 -14.731 -84.337 1.00 58.53 214 TYR A O 1
ATOM 1763 N N . SER A 1 215 ? 41.704 -16.252 -85.712 1.00 57.31 215 SER A N 1
ATOM 1764 C CA . SER A 1 215 ? 40.441 -15.518 -85.923 1.00 57.31 215 SER A CA 1
ATOM 1765 C C . SER A 1 215 ? 39.417 -15.607 -84.773 1.00 57.31 215 SER A C 1
ATOM 1767 O O . SER A 1 215 ? 38.399 -14.914 -84.821 1.00 57.31 215 SER A O 1
ATOM 1769 N N . HIS A 1 216 ? 39.607 -16.449 -83.754 1.00 56.94 216 HIS A N 1
ATOM 1770 C CA . HIS A 1 216 ? 38.484 -16.814 -82.876 1.00 56.94 216 HIS A CA 1
ATOM 1771 C C . HIS A 1 216 ? 38.225 -15.915 -81.658 1.00 56.94 216 HIS A C 1
ATOM 1773 O O . HIS A 1 216 ? 37.182 -16.089 -81.027 1.00 56.94 216 HIS A O 1
ATOM 1779 N N . HIS A 1 217 ? 39.087 -14.951 -81.308 1.00 57.72 217 HIS A N 1
ATOM 1780 C CA . HIS A 1 217 ? 38.969 -14.222 -80.025 1.00 57.72 217 HIS A CA 1
ATOM 1781 C C . HIS A 1 217 ? 38.994 -12.686 -80.125 1.00 57.72 217 HIS A C 1
ATOM 1783 O O . HIS A 1 217 ? 39.515 -12.008 -79.244 1.00 57.72 217 HIS A O 1
ATOM 1789 N N . MET A 1 218 ? 38.378 -12.105 -81.156 1.00 57.47 218 MET A N 1
ATOM 1790 C CA . MET A 1 218 ? 38.185 -10.650 -81.233 1.00 57.47 218 MET A CA 1
ATOM 1791 C C . MET A 1 218 ? 36.782 -10.257 -80.733 1.00 57.47 218 MET A C 1
ATOM 1793 O O . MET A 1 218 ? 35.806 -10.363 -81.471 1.00 57.47 218 MET A O 1
ATOM 1797 N N . MET A 1 219 ? 36.676 -9.768 -79.492 1.00 57.12 219 MET A N 1
ATOM 1798 C CA . MET A 1 219 ? 35.518 -8.992 -79.016 1.00 57.12 219 MET A CA 1
ATOM 1799 C C . MET A 1 219 ? 35.906 -7.510 -78.958 1.00 57.12 219 MET A C 1
ATOM 1801 O O . MET A 1 219 ? 36.425 -7.028 -77.956 1.00 57.12 219 MET A O 1
ATOM 1805 N N . GLY A 1 220 ? 35.682 -6.797 -80.062 1.00 60.06 220 GLY A N 1
ATOM 1806 C CA . GLY A 1 220 ? 35.895 -5.354 -80.198 1.00 60.06 220 GLY A CA 1
ATOM 1807 C C . GLY A 1 220 ? 34.895 -4.744 -81.183 1.00 60.06 220 GLY A C 1
ATOM 1808 O O . GLY A 1 220 ? 34.280 -5.466 -81.970 1.00 60.06 220 GLY A O 1
ATOM 1809 N N . GLU A 1 221 ? 34.690 -3.424 -81.117 1.00 50.38 221 GLU A N 1
ATOM 1810 C CA . GLU A 1 221 ? 33.706 -2.700 -81.936 1.00 50.38 221 GLU A CA 1
ATOM 1811 C C . GLU A 1 221 ? 33.836 -3.022 -83.435 1.00 50.38 221 GLU A C 1
ATOM 1813 O O . GLU A 1 221 ? 34.895 -2.884 -84.037 1.00 50.38 221 GLU A O 1
ATOM 1818 N N . ARG A 1 222 ? 32.732 -3.416 -84.078 1.00 53.47 222 ARG A N 1
ATOM 1819 C CA . ARG A 1 222 ? 32.713 -3.857 -85.488 1.00 53.47 222 ARG A CA 1
ATOM 1820 C C . ARG A 1 222 ? 33.024 -2.740 -86.498 1.00 53.47 222 ARG A C 1
ATOM 1822 O O . ARG A 1 222 ? 33.271 -3.014 -87.667 1.00 53.47 222 ARG A O 1
ATOM 1829 N N . SER A 1 223 ? 32.996 -1.484 -86.056 1.00 58.06 223 SER A N 1
ATOM 1830 C CA . SER A 1 223 ? 33.141 -0.272 -86.872 1.00 58.06 223 SER A CA 1
ATOM 1831 C C . SER A 1 223 ? 34.577 0.012 -87.334 1.00 58.06 223 SER A C 1
ATOM 1833 O O . SER A 1 223 ? 34.767 0.817 -88.241 1.00 58.06 223 SER A O 1
ATOM 1835 N N . ILE A 1 224 ? 35.588 -0.650 -86.760 1.00 56.84 224 ILE A N 1
ATOM 1836 C CA . ILE A 1 224 ? 37.008 -0.464 -87.124 1.00 56.84 224 ILE A CA 1
ATOM 1837 C C . ILE A 1 224 ? 37.469 -1.303 -88.328 1.00 56.84 224 ILE A C 1
ATOM 1839 O O . ILE A 1 224 ? 38.544 -1.036 -88.857 1.00 56.84 224 ILE A O 1
ATOM 1843 N N . PHE A 1 225 ? 36.663 -2.257 -88.805 1.00 56.00 225 PHE A N 1
ATOM 1844 C CA . PHE A 1 225 ? 37.033 -3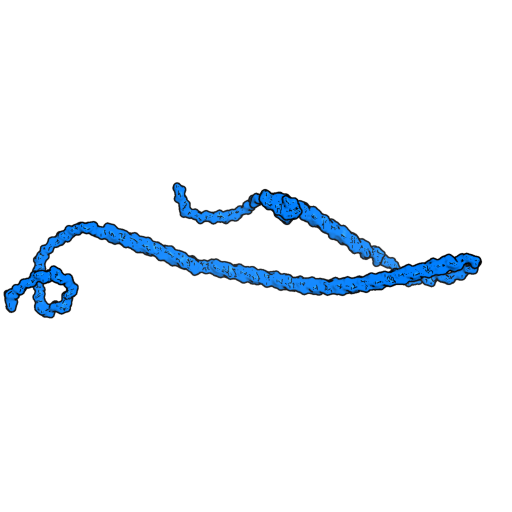.196 -89.878 1.00 56.00 225 PHE A CA 1
ATOM 1845 C C . PHE A 1 225 ? 36.381 -2.875 -91.234 1.00 56.00 225 PHE A C 1
ATOM 1847 O O . PHE A 1 225 ? 35.988 -3.782 -91.963 1.00 56.00 225 PHE A O 1
ATOM 1854 N N . GLN A 1 226 ? 36.211 -1.595 -91.574 1.00 57.81 226 GLN A N 1
ATOM 1855 C CA . GLN A 1 226 ? 35.455 -1.214 -92.777 1.00 57.81 226 GLN A CA 1
ATOM 1856 C C . GLN A 1 226 ? 36.204 -1.433 -94.103 1.00 57.81 226 GLN A C 1
ATOM 1858 O O . GLN A 1 226 ? 35.539 -1.611 -95.114 1.00 57.81 226 GLN A O 1
ATOM 1863 N N . ASP A 1 227 ? 37.541 -1.520 -94.108 1.00 55.94 227 ASP A N 1
ATOM 1864 C CA . ASP A 1 227 ? 38.327 -1.699 -95.339 1.00 55.94 227 ASP A CA 1
ATOM 1865 C C . ASP A 1 227 ? 39.379 -2.809 -95.194 1.00 55.94 227 ASP A C 1
ATOM 1867 O O . ASP A 1 227 ? 40.563 -2.558 -94.962 1.00 55.94 227 ASP A O 1
ATOM 1871 N N . LEU A 1 228 ? 38.956 -4.062 -95.362 1.00 57.97 228 LEU A N 1
ATOM 1872 C CA . LEU A 1 228 ? 39.877 -5.176 -95.591 1.00 57.97 228 LEU A CA 1
ATOM 1873 C C . LEU A 1 228 ? 40.073 -5.339 -97.100 1.00 57.97 228 LEU A C 1
ATOM 1875 O O . LEU A 1 228 ? 39.169 -5.780 -97.808 1.00 57.97 228 LEU A O 1
ATOM 1879 N N . ARG A 1 229 ? 41.257 -4.981 -97.609 1.00 60.03 229 ARG A N 1
ATOM 1880 C CA . ARG A 1 229 ? 41.643 -5.311 -98.988 1.00 60.03 229 ARG A CA 1
ATOM 1881 C C . ARG A 1 229 ? 42.416 -6.628 -98.995 1.00 60.03 229 ARG A C 1
ATOM 1883 O O . ARG A 1 229 ? 43.360 -6.756 -98.214 1.00 60.03 229 ARG A O 1
ATOM 1890 N N . PRO A 1 230 ? 42.075 -7.585 -99.872 1.00 53.72 230 PRO A N 1
ATOM 1891 C CA . PRO A 1 230 ? 42.873 -8.790 -100.029 1.00 53.72 230 PRO A CA 1
ATOM 1892 C C . PRO A 1 230 ? 44.283 -8.415 -100.498 1.00 53.72 230 PRO A C 1
ATOM 1894 O O . PRO A 1 230 ? 44.453 -7.664 -101.461 1.00 53.72 230 PRO A O 1
ATOM 1897 N N . LYS A 1 231 ? 45.301 -8.927 -99.803 1.00 55.28 231 LYS A N 1
ATOM 1898 C CA . LYS A 1 231 ? 46.695 -8.824 -100.236 1.00 55.28 231 LYS A CA 1
ATOM 1899 C C . LYS A 1 231 ? 46.962 -9.976 -101.201 1.00 55.28 231 LYS A C 1
ATOM 1901 O O . LYS A 1 231 ? 46.795 -11.134 -100.839 1.00 55.28 231 LYS A O 1
ATOM 1906 N N . SER A 1 232 ? 47.330 -9.669 -102.438 1.00 47.34 232 SER A N 1
ATOM 1907 C CA . SER A 1 232 ? 47.693 -10.681 -103.430 1.00 47.34 232 SER A CA 1
ATOM 1908 C C . SER A 1 232 ? 49.085 -11.240 -103.124 1.00 47.34 232 SER A C 1
ATOM 1910 O O . SER A 1 232 ? 50.075 -10.527 -103.295 1.00 47.34 232 SER A O 1
ATOM 1912 N N . GLY A 1 233 ? 49.155 -12.495 -102.689 1.00 51.06 233 GLY A N 1
ATOM 1913 C CA . GLY A 1 233 ? 50.402 -13.251 -102.561 1.00 51.06 233 GLY A CA 1
ATOM 1914 C C . GLY A 1 233 ? 50.263 -14.369 -101.536 1.00 51.06 233 GLY A C 1
ATOM 1915 O O . GLY A 1 233 ? 50.078 -14.074 -100.358 1.00 51.06 233 GLY A O 1
ATOM 1916 N N . GLY A 1 234 ? 50.290 -15.614 -102.018 1.00 40.25 234 GLY A N 1
ATOM 1917 C CA . GLY A 1 234 ? 50.500 -16.803 -101.189 1.00 40.25 234 GLY A CA 1
ATOM 1918 C C . GLY A 1 234 ? 51.970 -17.020 -100.864 1.00 40.25 234 GLY A C 1
ATOM 1919 O O . GLY A 1 234 ? 52.816 -16.307 -101.455 1.00 40.25 234 GLY A O 1
#

Sequence (234 aa):
MEDPDGRVTIENSPQVKDKSQVVCYECKKHGHFKYECPSLEKEKKKEKKKILFNKKKGLMATWEDLDLDEEANINLMANTTSEGEEDNKKVIFNDTNNLQIEYQEILSNSSTMSIGYNDLKKKFSKLSEELDVLQKENDLFKKENESLKEKKDKELSTINTLEINEKLQEEVIDLRQSLIKFVNGYENLIQTQPTKSKIILGRRYQSWYMDSDYSHHMMGERSIFQDLRPKSGG

Secondary structure (DSSP, 8-state):
------------------GGG-B-TTT--BSS-GGG-HHHHHHHHHHHHHHHHHHHHHTTTTSS-S----TTSSSSSS-------SS-HHHHHHHHHHHHHHHHHHHHHHHHHHHHHHHHHHHHHHHHHHHHHHHHHHHHHHHHHHHHHHHHHHHHHHHT-THHHHHHHHHHHHHHHHHHHHHHHHHHHHHTSPP----------------TT--S---S-GGG-S--PPP---

Organism: Mucuna pruriens (NCBI:txid157652)